Protein AF-A0A8D8G7C1-F1 (afdb_monomer_lite)

Radius of gyration: 33.37 Å; chains: 1; bounding box: 74×44×91 Å

Sequence (336 aa):
MCKTDVEGGFLVEFLVQIPVSNESIPQLANQYPLHIAIGAGAFTNVETLLNLPNTNANVLWKKQTPLMLLFKVTKAENFPLVMKLVYLLASKQADINIGDYTKHPLSVVCGLTTITDAQKHELLTLCFELFKCDVDSFFNGQARRDVTALLPDFVFATKRAEISLEMMKSLLLAGIEDMFIDELDEFIQTRRNSTNELAELLMLASSKGRSQGVEAILSKSANNEELIKQIDKLSKVLKIVCSKGYPQVLELFLLYISQPAVFNERPLALTCVQRLYRARSAELEECLGMLLVDPRVSIELCDHLGRTALNFARQHEMNQEVFSIVDNEAKSLIRE

Foldseek 3Di:
DLLAQDDLVVVVVVCVVPVQLQWQDVVVVRDHSLLNNLVNVNLNNNLSSLPDPPHDQQRDDLQDGSLLSNLVSDAPVCLVSSLVSVLSSLVNVHAQQRDNLPDRSLLSLLPDPRDDLVSSVVVSVSCVVRHPDDQDPPPNSSSVVSCCVSPVPDDDPDPPPQDDLVNLLVCLVVLVLVVNLVCVVVVCVVVVDPLVSLLVSLLSNLLSLVLSSNLSSLVVCLPPVVNLVVLVSLLVSLLSNLLVLNLSNLVSCLVRPPALSSQQVDQSLLSLLVNCLVPNDPSSVNSNLVLLPRPSHDQCDADPVNDGSLNVCVVSVVVVSNCSNVVSVVVVVVVD

InterPro domains:
  IPR036770 Ankyrin repeat-containing domain superfamily [G3DSA:1.25.40.20] (11-334)
  IPR036770 Ankyrin repeat-containing domain superfamily [SSF48403] (32-330)

Structure (mmCIF, N/CA/C/O backbone):
data_AF-A0A8D8G7C1-F1
#
_entry.id   AF-A0A8D8G7C1-F1
#
loop_
_atom_site.group_PDB
_atom_site.id
_atom_site.type_symbol
_atom_site.label_atom_id
_atom_site.label_alt_id
_atom_site.label_comp_id
_atom_site.label_asym_id
_atom_site.label_entity_id
_atom_site.label_seq_id
_atom_site.pdbx_PDB_ins_code
_atom_site.Cartn_x
_atom_site.Cartn_y
_atom_site.Cartn_z
_atom_site.occupancy
_atom_site.B_iso_or_equiv
_atom_site.auth_seq_id
_atom_site.auth_comp_id
_atom_site.auth_asym_id
_atom_site.auth_atom_id
_atom_site.pdbx_PDB_model_num
ATOM 1 N N . MET A 1 1 ? -25.861 12.596 45.404 1.00 60.47 1 MET A N 1
ATOM 2 C CA . MET A 1 1 ? -26.916 12.599 44.373 1.00 60.47 1 MET A CA 1
ATOM 3 C C . MET A 1 1 ? -26.668 11.507 43.352 1.00 60.47 1 MET A C 1
ATOM 5 O O . MET A 1 1 ? -27.368 10.520 43.422 1.00 60.47 1 MET A O 1
ATOM 9 N N . CYS A 1 2 ? -25.608 11.559 42.537 1.00 64.12 2 CYS A N 1
ATOM 10 C CA . CYS A 1 2 ? -25.359 10.500 41.542 1.00 64.12 2 CYS A CA 1
ATOM 11 C C . CYS A 1 2 ? -25.130 9.084 42.121 1.00 64.12 2 CYS A C 1
ATOM 13 O O . CYS A 1 2 ? -25.285 8.117 41.394 1.00 64.12 2 CYS A O 1
ATOM 15 N N . LYS A 1 3 ? -24.754 8.947 43.404 1.00 68.06 3 LYS A N 1
ATOM 16 C CA . LYS A 1 3 ? -24.387 7.663 44.041 1.00 68.06 3 LYS A CA 1
ATOM 17 C C . LYS A 1 3 ? -25.561 6.805 44.536 1.00 68.06 3 LYS A C 1
ATOM 19 O O . LYS A 1 3 ? -25.340 5.678 44.952 1.00 68.06 3 LYS A O 1
ATOM 24 N N . THR A 1 4 ? -26.769 7.346 44.576 1.00 73.38 4 THR A N 1
ATOM 25 C CA . THR A 1 4 ? -27.962 6.666 45.099 1.00 73.38 4 THR A CA 1
ATOM 26 C C . THR A 1 4 ? -29.072 6.898 44.103 1.00 73.38 4 THR A C 1
ATOM 28 O O . THR A 1 4 ? -29.228 8.045 43.687 1.00 73.38 4 THR A O 1
ATOM 31 N N . ASP A 1 5 ? -29.823 5.869 43.718 1.00 70.69 5 ASP A N 1
ATOM 32 C CA . ASP A 1 5 ? -31.016 6.090 42.903 1.00 70.69 5 ASP A CA 1
ATOM 33 C C . ASP A 1 5 ? -31.948 7.039 43.662 1.00 70.69 5 ASP A C 1
ATOM 35 O O . ASP A 1 5 ? -32.342 6.786 44.801 1.00 70.69 5 ASP A O 1
ATOM 39 N N . VAL A 1 6 ? -32.206 8.190 43.052 1.00 66.00 6 VAL A N 1
ATOM 40 C CA . VAL A 1 6 ? -33.178 9.174 43.525 1.00 66.00 6 VAL A CA 1
ATOM 41 C C . VAL A 1 6 ? -34.264 9.237 42.461 1.00 66.00 6 VAL A C 1
ATOM 43 O O . VAL A 1 6 ? -33.995 8.937 41.297 1.00 66.00 6 VAL A O 1
ATOM 46 N N . GLU A 1 7 ? -35.486 9.622 42.829 1.00 60.59 7 GLU A N 1
ATOM 47 C CA . GLU A 1 7 ? -36.538 9.860 41.838 1.00 60.59 7 GLU A CA 1
ATOM 48 C C . GLU A 1 7 ? -36.011 10.822 40.761 1.00 60.59 7 GLU A C 1
ATOM 50 O O . GLU A 1 7 ? -35.571 11.933 41.071 1.00 60.59 7 GLU A O 1
ATOM 55 N N . GLY A 1 8 ? -36.009 10.377 39.498 1.00 58.50 8 GLY A N 1
ATOM 56 C CA . GLY A 1 8 ? -35.320 11.059 38.394 1.00 58.50 8 GLY A CA 1
ATOM 57 C C . GLY A 1 8 ? -35.706 12.534 38.227 1.00 58.50 8 GLY A C 1
ATOM 58 O O . GLY A 1 8 ? -34.877 13.331 37.794 1.00 58.50 8 GLY A O 1
ATOM 59 N N . GLY A 1 9 ? -36.911 12.927 38.659 1.00 59.84 9 GLY A N 1
ATOM 60 C CA . GLY A 1 9 ? -37.364 14.321 38.674 1.00 59.84 9 GLY A CA 1
ATOM 61 C C . GLY A 1 9 ? -36.466 15.254 39.495 1.00 59.84 9 GLY A C 1
ATOM 62 O O . GLY A 1 9 ? -36.100 16.324 39.015 1.00 59.84 9 GLY A O 1
ATOM 63 N N . PHE A 1 10 ? -36.011 14.820 40.675 1.00 63.41 10 PHE A N 1
ATOM 64 C CA . PHE A 1 10 ? -35.161 15.640 41.546 1.00 63.41 10 PHE A CA 1
ATOM 65 C C . PHE A 1 10 ? -33.763 15.867 40.953 1.00 63.41 10 PHE A C 1
ATOM 67 O O . PHE A 1 10 ? -33.180 16.944 41.089 1.00 63.41 10 PHE A O 1
ATOM 74 N N .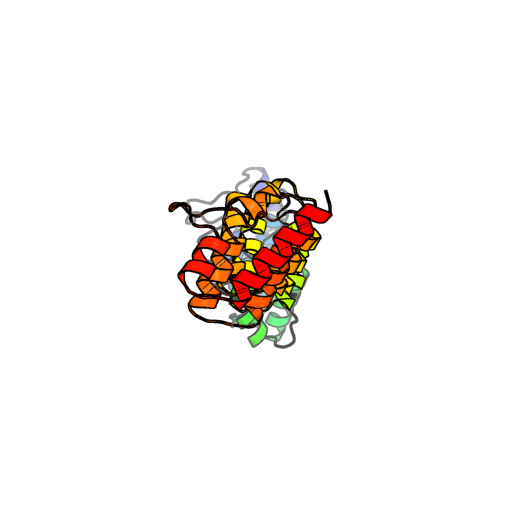 LEU A 1 11 ? -33.212 14.862 40.262 1.00 70.69 11 LEU A N 1
ATOM 75 C CA . LEU A 1 11 ? -31.913 14.992 39.602 1.00 70.69 11 LEU A CA 1
ATOM 76 C C . LEU A 1 11 ? -31.985 15.963 38.415 1.00 70.69 11 LEU A C 1
ATOM 78 O O . LEU A 1 11 ? -31.066 16.759 38.232 1.00 70.69 11 LEU A O 1
ATOM 82 N N . VAL A 1 12 ? -33.072 15.923 37.636 1.00 67.56 12 VAL A N 1
ATOM 83 C CA . VAL A 1 12 ? -33.291 16.848 36.513 1.00 67.56 12 VAL A CA 1
ATOM 84 C C . VAL A 1 12 ? -33.409 18.285 37.012 1.00 67.56 12 VAL A C 1
ATOM 86 O O . VAL A 1 12 ? -32.679 19.145 36.526 1.00 67.56 12 VAL A O 1
ATOM 89 N N . GLU A 1 13 ? -34.261 18.545 38.007 1.00 66.25 13 GLU A N 1
ATOM 90 C CA . GLU A 1 13 ? -34.435 19.890 38.574 1.00 66.25 13 GLU A CA 1
ATOM 91 C C . GLU A 1 13 ? -33.120 20.468 39.109 1.00 66.25 13 GLU A C 1
ATOM 93 O O . GLU A 1 13 ? -32.807 21.638 38.880 1.00 66.25 13 GLU A O 1
ATOM 98 N N . PHE A 1 14 ? -32.302 19.635 39.754 1.00 72.25 14 PHE A N 1
ATOM 99 C CA . PHE A 1 14 ? -30.989 20.040 40.245 1.00 72.25 14 PHE A CA 1
ATOM 100 C C . PHE A 1 14 ? -30.005 20.370 39.109 1.00 72.25 14 PHE A C 1
ATOM 102 O O . PHE A 1 14 ? -29.295 21.375 39.170 1.00 72.25 14 PHE A O 1
ATOM 109 N N . LEU A 1 15 ? -29.969 19.556 38.049 1.00 70.31 15 LEU A N 1
ATOM 110 C CA . LEU A 1 15 ? -29.050 19.747 36.919 1.00 70.31 15 LEU A CA 1
ATOM 111 C C . LEU A 1 15 ? -29.440 20.919 36.008 1.00 70.31 15 LEU A C 1
ATOM 113 O O . LEU A 1 15 ? -28.570 21.477 35.340 1.00 70.31 15 LEU A O 1
ATOM 117 N N . VAL A 1 16 ? -30.712 21.332 36.012 1.00 65.31 16 VAL A N 1
ATOM 118 C CA . VAL A 1 16 ? -31.158 22.586 35.378 1.00 65.31 16 VAL A CA 1
ATOM 119 C C . VAL A 1 16 ? -30.548 23.803 36.080 1.00 65.31 16 VAL A C 1
ATOM 121 O O . VAL A 1 16 ? -30.199 24.779 35.420 1.00 65.31 16 VAL A O 1
ATOM 124 N N . GLN A 1 17 ? -30.387 23.750 37.405 1.00 63.81 17 GLN A N 1
ATOM 125 C CA . GLN A 1 17 ? -29.812 24.853 38.179 1.00 63.81 17 GLN A CA 1
ATOM 126 C C . GLN A 1 17 ? -28.278 24.860 38.162 1.00 63.81 17 GLN A C 1
ATOM 128 O O . GLN A 1 17 ? -27.673 25.925 38.285 1.00 63.81 17 GLN A O 1
ATOM 133 N N . ILE A 1 18 ? -27.642 23.693 37.999 1.00 65.75 18 ILE A N 1
ATOM 134 C CA . ILE A 1 18 ? -26.183 23.560 37.938 1.00 65.75 18 ILE A CA 1
ATOM 135 C C . ILE A 1 18 ? -25.807 22.548 36.836 1.00 65.75 18 ILE A C 1
ATOM 137 O O . ILE A 1 18 ? -25.928 21.339 37.055 1.00 65.75 18 ILE A O 1
ATOM 141 N N . PRO A 1 19 ? -25.316 22.989 35.662 1.00 63.84 19 PRO A N 1
ATOM 142 C CA . PRO A 1 19 ? -25.080 22.121 34.506 1.00 63.84 19 PRO A CA 1
ATOM 143 C C . PRO A 1 19 ? -23.780 21.297 34.619 1.00 63.84 19 PRO A C 1
ATOM 145 O O . PRO A 1 19 ? -22.976 21.245 33.696 1.00 63.84 19 PRO A O 1
ATOM 148 N N . VAL A 1 20 ? -23.583 20.577 35.728 1.00 69.38 20 VAL A N 1
ATOM 149 C CA . VAL A 1 20 ? -22.370 19.773 36.012 1.00 69.38 20 VAL A CA 1
ATOM 150 C C . VAL A 1 20 ? -22.327 18.458 35.215 1.00 69.38 20 VAL A C 1
ATOM 152 O O . VAL A 1 20 ? -21.427 17.647 35.400 1.00 69.38 20 VAL A O 1
ATOM 155 N N . SER A 1 21 ? -23.298 18.203 34.330 1.00 68.94 21 SER A N 1
ATOM 156 C CA . SER A 1 21 ? -23.480 16.913 33.633 1.00 68.94 21 SER A CA 1
ATOM 157 C C . SER A 1 21 ? -22.228 16.395 32.904 1.00 68.94 21 SER A C 1
ATOM 159 O O . SER A 1 21 ? -22.016 15.183 32.859 1.00 68.94 21 SER A O 1
ATOM 161 N N . ASN A 1 22 ? -21.374 17.299 32.414 1.00 78.12 22 ASN A N 1
ATOM 162 C CA . ASN A 1 22 ? -20.132 16.982 31.702 1.00 78.12 22 ASN A CA 1
ATOM 163 C C . ASN A 1 22 ? -18.859 17.435 32.424 1.00 78.12 22 ASN A C 1
ATOM 165 O O . ASN A 1 22 ? -17.770 17.280 31.878 1.00 78.12 22 ASN A O 1
ATOM 169 N N . GLU A 1 23 ? -18.966 18.011 33.619 1.00 82.25 23 GLU A N 1
ATOM 170 C CA . GLU A 1 23 ? -17.806 18.510 34.353 1.00 82.25 23 GLU A CA 1
ATOM 171 C C . GLU A 1 23 ? -17.306 17.466 35.350 1.00 82.25 23 GLU A C 1
ATOM 173 O O . GLU A 1 23 ? -18.077 16.745 35.989 1.00 82.25 23 GLU A O 1
ATOM 178 N N . SER A 1 24 ? -15.986 17.370 35.490 1.00 81.94 24 SER A N 1
ATOM 179 C CA . SER A 1 24 ? -15.383 16.515 36.505 1.00 81.94 24 SER A CA 1
ATOM 180 C C . SER A 1 24 ? -15.596 17.123 37.888 1.00 81.94 24 SER A C 1
ATOM 182 O O . SER A 1 24 ? -15.330 18.306 38.078 1.00 81.94 24 SER A O 1
ATOM 184 N N . ILE A 1 25 ? -15.987 16.314 38.871 1.00 82.12 25 ILE A N 1
ATOM 185 C CA . ILE A 1 25 ? -16.219 16.756 40.250 1.00 82.12 25 ILE A CA 1
ATOM 186 C C . ILE A 1 25 ? -14.911 16.632 41.052 1.00 82.12 25 ILE A C 1
ATOM 188 O O . ILE A 1 25 ? -14.495 15.502 41.352 1.00 82.12 25 ILE A O 1
ATOM 192 N N . PRO A 1 26 ? -14.256 17.744 41.455 1.00 79.94 26 PRO A N 1
ATOM 193 C CA . PRO A 1 26 ? -12.948 17.697 42.116 1.00 79.94 26 PRO A CA 1
ATOM 194 C C . PRO A 1 26 ? -12.953 16.915 43.429 1.00 79.94 26 PRO A C 1
ATOM 196 O O . PRO A 1 26 ? -12.040 16.138 43.710 1.00 79.94 26 PRO A O 1
ATOM 199 N N . GLN A 1 27 ? -14.035 17.035 44.200 1.00 80.62 27 GLN A N 1
ATOM 200 C CA . GLN A 1 27 ? -14.212 16.358 45.488 1.00 80.62 27 GLN A CA 1
ATOM 201 C C . GLN A 1 27 ? -14.355 14.832 45.348 1.00 80.62 27 GLN A C 1
ATOM 203 O O . GLN A 1 27 ? -14.275 14.112 46.340 1.00 80.62 27 GLN A O 1
ATOM 208 N N . LEU A 1 28 ? -14.558 14.320 44.129 1.00 79.75 28 LEU A N 1
ATOM 209 C CA . LEU A 1 28 ? -14.687 12.893 43.830 1.00 79.75 28 LEU A CA 1
ATOM 210 C C . LEU A 1 28 ? -13.563 12.400 42.914 1.00 79.75 28 LEU A C 1
ATOM 212 O O . LEU A 1 28 ? -13.783 11.554 42.048 1.00 79.75 28 LEU A O 1
ATOM 216 N N . ALA A 1 29 ? -12.345 12.906 43.128 1.00 81.94 29 ALA A N 1
ATOM 217 C CA . ALA A 1 29 ? -11.160 12.545 42.350 1.00 81.94 29 ALA A CA 1
ATOM 218 C C . ALA A 1 29 ? -11.360 12.772 40.840 1.00 81.94 29 ALA A C 1
ATOM 220 O O . ALA A 1 29 ? -11.016 11.914 40.018 1.00 81.94 29 ALA A O 1
ATOM 221 N N . ASN A 1 30 ? -11.955 13.920 40.499 1.00 84.31 30 ASN A N 1
ATOM 222 C CA . ASN A 1 30 ? -12.251 14.346 39.131 1.00 84.31 30 ASN A CA 1
ATOM 223 C C . ASN A 1 30 ? -13.109 13.337 38.345 1.00 84.31 30 ASN A C 1
ATOM 225 O O . ASN A 1 30 ? -12.936 13.171 37.140 1.00 84.31 30 ASN A O 1
ATOM 229 N N . GLN A 1 31 ? -14.015 12.628 39.023 1.00 84.69 31 GLN A N 1
ATOM 230 C CA . GLN A 1 31 ? -15.001 11.770 38.363 1.00 84.69 31 GLN A CA 1
ATOM 231 C C . GLN A 1 31 ? -16.116 12.593 37.725 1.00 84.69 31 GLN A C 1
ATOM 233 O O . GLN A 1 31 ? -16.539 13.602 38.286 1.00 84.69 31 GLN A O 1
ATOM 238 N N . TYR A 1 32 ? -16.643 12.115 36.601 1.00 88.81 32 TYR A N 1
ATOM 239 C CA . TYR A 1 32 ? -17.823 12.701 35.969 1.00 88.81 32 TYR A CA 1
ATOM 240 C C . TYR A 1 32 ? -19.107 12.073 36.526 1.00 88.81 32 TYR A C 1
ATOM 242 O O . TYR A 1 32 ? -19.078 10.915 36.961 1.00 88.81 32 TYR A O 1
ATOM 250 N N . PRO A 1 33 ? -20.249 12.785 36.488 1.00 88.44 33 PRO A N 1
ATOM 251 C CA . PRO A 1 33 ? -21.526 12.281 36.992 1.00 88.44 33 PRO A CA 1
ATOM 252 C C . PRO A 1 33 ? -21.908 10.895 36.462 1.00 88.44 33 PRO A C 1
ATOM 254 O O . PRO A 1 33 ? -22.347 10.057 37.249 1.00 88.44 33 PRO A O 1
ATOM 257 N N . LEU A 1 34 ? -21.673 10.632 35.168 1.00 90.19 34 LEU A N 1
ATOM 258 C CA . LEU A 1 34 ? -21.914 9.321 34.557 1.00 90.19 34 LEU A CA 1
ATOM 259 C C . LEU A 1 34 ? -21.060 8.221 35.195 1.00 90.19 34 LEU A C 1
ATOM 261 O O . LEU A 1 34 ? -21.597 7.186 35.582 1.00 90.19 34 LEU A O 1
ATOM 265 N N . HIS A 1 35 ? -19.750 8.436 35.367 1.00 91.00 35 HIS A N 1
ATOM 266 C CA . HIS A 1 35 ? -18.880 7.438 36.001 1.00 91.00 35 HIS A CA 1
ATOM 267 C C . HIS A 1 35 ? -19.263 7.183 37.458 1.00 91.00 35 HIS A C 1
ATOM 269 O O . HIS A 1 35 ? -19.227 6.038 37.903 1.00 91.00 35 HIS A O 1
ATOM 275 N N . ILE A 1 36 ? -19.670 8.226 38.187 1.00 88.56 36 ILE A N 1
ATOM 276 C CA . ILE A 1 36 ? -20.112 8.105 39.583 1.00 88.56 36 ILE A CA 1
ATOM 277 C C . ILE A 1 36 ? -21.387 7.266 39.666 1.00 88.56 36 ILE A C 1
ATOM 279 O O . ILE A 1 36 ? -21.466 6.370 40.503 1.00 88.56 36 ILE A O 1
ATOM 283 N N . ALA A 1 37 ? -22.375 7.558 38.814 1.00 90.38 37 ALA A N 1
ATOM 284 C CA . ALA A 1 37 ? -23.654 6.857 38.813 1.00 90.38 37 ALA A CA 1
ATOM 285 C C . ALA A 1 37 ? -23.497 5.386 38.410 1.00 90.38 37 ALA A C 1
ATOM 287 O O . ALA A 1 37 ? -23.995 4.506 39.109 1.00 90.38 37 ALA A O 1
ATOM 288 N N . ILE A 1 38 ? -22.718 5.109 37.358 1.00 92.50 38 ILE A N 1
ATOM 289 C CA . ILE A 1 38 ? -22.415 3.739 36.921 1.00 92.50 38 ILE A CA 1
ATOM 290 C C . ILE A 1 38 ? -21.643 2.984 38.009 1.00 92.50 38 ILE A C 1
ATOM 292 O O . ILE A 1 38 ? -22.018 1.872 38.370 1.00 92.50 38 ILE A O 1
ATOM 296 N N . GLY A 1 39 ? -20.594 3.591 38.574 1.00 89.56 39 GLY A N 1
ATOM 297 C CA . GLY A 1 39 ? -19.775 2.968 39.615 1.00 89.56 39 GLY A CA 1
ATOM 298 C C . GLY A 1 39 ? -20.544 2.677 40.908 1.00 89.56 39 GLY A C 1
ATOM 299 O O . GLY A 1 39 ? -20.192 1.748 41.631 1.00 89.56 39 GLY A O 1
ATOM 300 N N . ALA A 1 40 ? -21.599 3.444 41.187 1.00 87.06 40 ALA A N 1
ATOM 301 C CA . ALA A 1 40 ? -22.487 3.224 42.322 1.00 87.06 40 ALA A CA 1
ATOM 302 C C . ALA A 1 40 ? -23.660 2.270 42.026 1.00 87.06 40 ALA A C 1
ATOM 304 O O . ALA A 1 40 ? -24.387 1.916 42.949 1.00 87.06 40 ALA A O 1
ATOM 305 N N . GLY A 1 41 ? -23.861 1.863 40.767 1.00 87.44 41 GLY A N 1
ATOM 306 C CA . GLY A 1 41 ? -25.015 1.059 40.352 1.00 87.44 41 GLY A CA 1
ATOM 307 C C . GLY A 1 41 ? -26.347 1.819 40.352 1.00 87.44 41 GLY A C 1
ATOM 308 O O . GLY A 1 41 ? -27.397 1.186 40.336 1.00 87.44 41 GLY A O 1
ATOM 309 N N . ALA A 1 42 ? -26.320 3.155 40.366 1.00 89.25 42 ALA A N 1
ATOM 310 C CA . ALA A 1 42 ? -27.511 4.006 40.347 1.00 89.25 42 ALA A CA 1
ATOM 311 C C . ALA A 1 42 ? -28.029 4.180 38.907 1.00 89.25 42 ALA A C 1
ATOM 313 O O . ALA A 1 42 ? -27.894 5.246 38.296 1.00 89.25 42 ALA A O 1
ATOM 314 N N . PHE A 1 43 ? -28.539 3.098 38.315 1.00 89.81 43 PHE A N 1
ATOM 315 C CA . PHE A 1 43 ? -28.868 3.026 36.887 1.00 89.81 43 PHE A CA 1
ATOM 316 C C . PHE A 1 43 ? -29.996 3.973 36.464 1.00 89.81 43 PHE A C 1
ATOM 318 O O . PHE A 1 43 ? -29.983 4.453 35.330 1.00 89.81 43 PHE A O 1
ATOM 325 N N . THR A 1 44 ? -30.908 4.319 37.374 1.00 88.50 44 THR A N 1
ATOM 326 C CA . THR A 1 44 ? -31.978 5.295 37.105 1.00 88.50 44 THR A CA 1
ATOM 327 C C . THR A 1 44 ? -31.391 6.691 36.893 1.00 88.50 44 THR A C 1
ATOM 329 O O . THR A 1 44 ? -31.785 7.433 35.988 1.00 88.50 44 THR A O 1
ATOM 332 N N . ASN A 1 45 ? -30.368 7.035 37.680 1.00 88.12 45 ASN A N 1
ATOM 333 C CA . ASN A 1 45 ? -29.628 8.279 37.497 1.00 88.12 45 ASN A CA 1
ATOM 334 C C . ASN A 1 45 ? -28.804 8.266 36.204 1.00 88.12 45 ASN A C 1
ATOM 336 O O . ASN A 1 45 ? -28.697 9.303 35.557 1.00 88.12 45 ASN A O 1
ATOM 340 N N . VAL A 1 46 ? -28.228 7.120 35.813 1.00 90.12 46 VAL A N 1
ATOM 341 C CA . VAL A 1 46 ? -27.503 6.999 34.533 1.00 90.12 46 VAL A CA 1
ATOM 342 C C . VAL A 1 46 ? -28.443 7.278 33.364 1.00 90.12 46 VAL A C 1
ATOM 344 O O . VAL A 1 46 ? -28.107 8.083 32.500 1.00 90.12 46 VAL A O 1
ATOM 347 N N . GLU A 1 47 ? -29.632 6.673 33.365 1.00 90.69 47 GLU A N 1
ATOM 348 C CA . GLU A 1 47 ? -30.657 6.922 32.348 1.00 90.69 47 GLU A CA 1
ATOM 349 C C . GLU A 1 47 ? -31.036 8.408 32.289 1.00 90.69 47 GLU A C 1
ATOM 351 O O . GLU A 1 47 ? -31.034 9.018 31.221 1.00 90.69 47 GLU A O 1
ATOM 356 N N . THR A 1 48 ? -31.277 9.018 33.449 1.00 88.00 48 THR A N 1
ATOM 357 C CA . THR A 1 48 ? -31.625 10.441 33.550 1.00 88.00 48 THR A CA 1
ATOM 358 C C . THR A 1 48 ? -30.514 11.343 33.003 1.00 88.00 48 THR A C 1
ATOM 360 O O . THR A 1 48 ? -30.784 12.254 32.222 1.00 88.00 48 THR A O 1
ATOM 363 N N . LEU A 1 49 ? -29.256 11.073 33.365 1.00 87.94 49 LEU A N 1
ATOM 364 C CA . LEU A 1 49 ? -28.094 11.825 32.885 1.00 87.94 49 LEU A CA 1
ATOM 365 C C . LEU A 1 49 ? -27.907 11.680 31.374 1.00 87.94 49 LEU A C 1
ATOM 367 O O . LEU A 1 49 ? -27.600 12.658 30.696 1.00 87.94 49 LEU A O 1
ATOM 371 N N . LEU A 1 50 ? -28.100 10.478 30.832 1.00 89.38 50 LEU A N 1
ATOM 372 C CA . LEU A 1 50 ? -27.998 10.239 29.396 1.00 89.38 50 LEU A CA 1
ATOM 373 C C . LEU A 1 50 ? -29.151 10.871 28.614 1.00 89.38 50 LEU A C 1
ATOM 375 O O . LEU A 1 50 ? -28.945 11.223 27.463 1.00 89.38 50 LEU A O 1
ATOM 379 N N . ASN A 1 51 ? -30.324 11.091 29.205 1.00 88.50 51 ASN A N 1
ATOM 380 C CA . ASN A 1 51 ? -31.429 11.776 28.525 1.00 88.50 51 ASN A CA 1
ATOM 381 C C . ASN A 1 51 ? -31.222 13.293 28.366 1.00 88.50 51 ASN A C 1
ATOM 383 O O . ASN A 1 51 ? -31.936 13.929 27.588 1.00 88.50 51 ASN A O 1
ATOM 387 N N . LEU A 1 52 ? -30.228 13.888 29.031 1.00 84.81 52 LEU A N 1
ATOM 388 C CA . LEU A 1 52 ? -29.917 15.306 28.852 1.00 84.81 52 LEU A CA 1
ATOM 389 C C . LEU A 1 52 ? -29.370 15.587 27.432 1.00 84.81 52 LEU A C 1
ATOM 391 O O . LEU A 1 52 ? -28.704 14.739 26.823 1.00 84.81 52 LEU A O 1
ATOM 395 N N . PRO A 1 53 ? -29.651 16.775 26.861 1.00 78.62 53 PRO A N 1
ATOM 396 C CA . PRO A 1 53 ? -29.348 17.069 25.459 1.00 78.62 53 PRO A CA 1
ATOM 397 C C . PRO A 1 53 ? -27.846 17.083 25.145 1.00 78.62 53 PRO A C 1
ATOM 399 O O . PRO A 1 53 ? -27.454 16.611 24.084 1.00 78.62 53 PRO A O 1
ATOM 402 N N . ASN A 1 54 ? -27.007 17.539 26.080 1.00 80.25 54 ASN A N 1
ATOM 403 C CA . ASN A 1 54 ? -25.581 17.780 25.838 1.00 80.25 54 ASN A CA 1
ATOM 404 C C . ASN A 1 54 ? -24.649 16.738 26.470 1.00 80.25 54 ASN A C 1
ATOM 406 O O . ASN A 1 54 ? -23.460 17.004 26.615 1.00 80.25 54 ASN A O 1
ATOM 410 N N . THR A 1 55 ? -25.151 15.579 26.886 1.00 85.38 55 THR A N 1
ATOM 411 C CA . THR A 1 55 ? -24.337 14.592 27.609 1.00 85.38 55 THR A CA 1
ATOM 412 C C . THR A 1 55 ? -23.256 13.974 26.727 1.00 85.38 55 THR A C 1
ATOM 414 O O . THR A 1 55 ? -23.549 13.371 25.697 1.00 85.38 55 THR A O 1
ATOM 417 N N . ASN A 1 56 ? -21.998 14.069 27.162 1.00 86.69 56 ASN A N 1
ATOM 418 C CA . ASN A 1 56 ? -20.869 13.439 26.488 1.00 86.69 56 ASN A CA 1
ATOM 419 C C . ASN A 1 56 ? -20.729 11.968 26.916 1.00 86.69 56 ASN A C 1
ATOM 421 O O . ASN A 1 56 ? -20.156 11.660 27.963 1.00 86.69 56 ASN A O 1
ATOM 425 N N . ALA A 1 57 ? -21.207 11.051 26.074 1.00 88.81 57 ALA A N 1
ATOM 426 C CA . ALA A 1 57 ? -21.135 9.611 26.322 1.00 88.81 57 ALA A CA 1
ATOM 427 C C . ALA A 1 57 ? -19.711 9.017 26.230 1.00 88.81 57 ALA A C 1
ATOM 429 O O . ALA A 1 57 ? -19.500 7.886 26.665 1.00 88.81 57 ALA A O 1
ATOM 430 N N . ASN A 1 58 ? -18.730 9.778 25.726 1.00 89.88 58 ASN A N 1
ATOM 431 C CA . ASN A 1 58 ? -17.335 9.357 25.528 1.00 89.88 58 ASN A 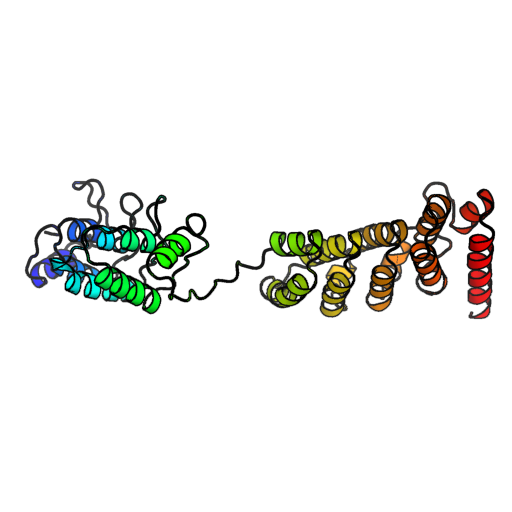CA 1
ATOM 432 C C . ASN A 1 58 ? -16.355 10.009 26.513 1.00 89.88 58 ASN A C 1
ATOM 434 O O . ASN A 1 58 ? -15.139 9.940 26.333 1.00 89.88 58 ASN A O 1
ATOM 438 N N . VAL A 1 59 ? -16.865 10.653 27.564 1.00 90.12 59 VAL A N 1
ATOM 439 C CA . VAL A 1 59 ? -16.029 11.327 28.559 1.00 90.12 59 VAL A CA 1
ATOM 440 C C . VAL A 1 59 ? -15.076 10.348 29.259 1.00 90.12 59 VAL A C 1
ATOM 442 O O . VAL A 1 59 ? -15.460 9.252 29.657 1.00 90.12 59 VAL A O 1
ATOM 445 N N . LEU A 1 60 ? -13.806 10.723 29.415 1.00 89.44 60 LEU A N 1
ATOM 446 C CA . LEU A 1 60 ? -12.775 9.825 29.938 1.00 89.44 60 LEU A CA 1
ATOM 447 C C . LEU A 1 60 ? -12.470 10.111 31.406 1.00 89.44 60 LEU A C 1
ATOM 449 O O . LEU A 1 60 ? -11.970 11.179 31.751 1.00 89.44 60 LEU A O 1
ATOM 453 N N . TRP A 1 61 ? -12.659 9.109 32.265 1.00 89.12 61 TRP A N 1
ATOM 454 C CA . TRP A 1 61 ? -12.148 9.122 33.636 1.00 89.12 61 TRP A CA 1
ATOM 455 C C . TRP A 1 61 ? -11.229 7.933 33.863 1.00 89.12 61 TRP A C 1
ATOM 457 O O . TRP A 1 61 ? -11.608 6.792 33.608 1.00 89.12 61 TRP A O 1
ATOM 467 N N . LYS A 1 62 ? -9.991 8.195 34.308 1.00 86.81 62 LYS A N 1
ATOM 468 C CA . LYS A 1 62 ? -8.934 7.171 34.414 1.00 86.81 62 LYS A CA 1
ATOM 469 C C . LYS A 1 62 ? -8.871 6.287 33.163 1.00 86.81 62 LYS A C 1
ATOM 471 O O . LYS A 1 62 ? -8.779 5.064 33.265 1.00 86.81 62 LYS A O 1
ATOM 476 N N . LYS A 1 63 ? -8.939 6.936 31.994 1.00 86.00 63 LYS A N 1
ATOM 477 C CA . LYS A 1 63 ? -8.858 6.304 30.671 1.00 86.00 63 LYS A CA 1
ATOM 478 C C . LYS A 1 63 ? -10.050 5.396 30.323 1.00 86.00 63 LYS A C 1
ATOM 480 O O . LYS A 1 63 ? -9.956 4.622 29.389 1.00 86.00 63 LYS A O 1
ATOM 485 N N . GLN A 1 64 ? -11.160 5.476 31.052 1.00 89.25 64 GLN A N 1
ATOM 486 C CA . GLN A 1 64 ? -12.355 4.667 30.808 1.00 89.25 64 GLN A CA 1
ATOM 487 C C . GLN A 1 64 ? -13.523 5.548 30.380 1.00 89.25 64 GLN A C 1
ATOM 489 O O . GLN A 1 64 ? -13.799 6.573 31.011 1.00 89.25 64 GLN A O 1
ATOM 494 N N . THR A 1 65 ? -14.232 5.119 29.340 1.00 92.25 65 THR A N 1
ATOM 495 C CA . THR A 1 65 ? -15.536 5.674 28.966 1.00 92.25 65 THR A CA 1
ATOM 496 C C . THR A 1 65 ? -16.632 5.180 29.921 1.00 92.25 65 THR A C 1
ATOM 498 O O . THR A 1 65 ? -16.452 4.154 30.591 1.00 92.25 65 THR A O 1
ATOM 501 N N . PRO A 1 66 ? -17.786 5.870 29.992 1.00 93.88 66 PRO A N 1
ATOM 502 C CA . PRO A 1 66 ? -18.983 5.365 30.653 1.00 93.88 66 PRO A CA 1
ATOM 503 C C . PRO A 1 66 ? -19.353 3.952 30.191 1.00 93.88 66 PRO A C 1
ATOM 505 O O . PRO A 1 66 ? -19.615 3.098 31.031 1.00 93.88 66 PRO A O 1
ATOM 508 N N . LEU A 1 67 ? -19.288 3.677 28.882 1.00 95.19 67 LEU A N 1
ATOM 509 C CA . LEU A 1 67 ? -19.581 2.356 28.316 1.00 95.19 67 LEU A CA 1
ATOM 510 C C . LEU A 1 67 ? -18.630 1.270 28.848 1.00 95.19 67 LEU A C 1
ATOM 512 O O . LEU A 1 67 ? -19.077 0.224 29.312 1.00 95.19 67 LEU A O 1
ATOM 516 N N . MET A 1 68 ? -17.322 1.543 28.865 1.00 93.00 68 MET A N 1
ATOM 517 C CA . MET A 1 68 ? -16.319 0.621 29.412 1.00 93.00 68 MET A CA 1
ATOM 518 C C . MET A 1 68 ? -16.555 0.333 30.902 1.00 93.00 68 MET A C 1
ATOM 520 O O . MET A 1 68 ? -16.450 -0.812 31.346 1.00 93.00 68 MET A O 1
ATOM 524 N N . LEU A 1 69 ? -16.883 1.365 31.687 1.00 93.69 69 LEU A N 1
ATOM 525 C CA . LEU A 1 69 ? -17.184 1.195 33.107 1.00 93.69 69 LEU A CA 1
ATOM 526 C C . LEU A 1 69 ? -18.486 0.407 33.317 1.00 93.69 69 LEU A C 1
ATOM 528 O O . LEU A 1 69 ? -18.539 -0.430 34.216 1.00 93.69 69 LEU A O 1
ATOM 532 N N . LEU A 1 70 ? -19.500 0.633 32.475 1.00 95.44 70 LEU A N 1
ATOM 533 C CA . LEU A 1 70 ? -20.781 -0.073 32.522 1.00 95.44 70 LEU A CA 1
ATOM 534 C C . LEU A 1 70 ? -20.588 -1.585 32.352 1.00 95.44 70 LEU A C 1
ATOM 536 O O . LEU A 1 70 ? -21.093 -2.360 33.166 1.00 95.44 70 LEU A O 1
ATOM 540 N N . PHE A 1 71 ? -19.775 -2.011 31.379 1.00 95.00 71 PHE A N 1
ATOM 541 C CA . PHE A 1 71 ? -19.435 -3.428 31.213 1.00 95.00 71 PHE A CA 1
ATOM 542 C C . PHE A 1 71 ? -18.754 -4.009 32.457 1.00 95.00 71 PHE A C 1
ATOM 544 O O . PHE A 1 71 ? -19.117 -5.094 32.902 1.00 95.00 71 PHE A O 1
ATOM 551 N N . LYS A 1 72 ? -17.832 -3.277 33.097 1.00 92.75 72 LYS A N 1
ATOM 552 C CA . LYS A 1 72 ? -17.138 -3.756 34.309 1.00 92.75 72 LYS A CA 1
ATOM 553 C C . LYS A 1 72 ? -18.057 -3.953 35.519 1.00 92.75 72 LYS A C 1
ATOM 555 O O . LYS A 1 72 ? -17.764 -4.804 36.355 1.00 92.75 72 LYS A O 1
ATOM 560 N N . VAL A 1 73 ? -19.135 -3.176 35.639 1.00 93.50 73 VAL A N 1
ATOM 561 C CA . VAL A 1 73 ? -20.098 -3.286 36.755 1.00 93.50 73 VAL A CA 1
ATOM 562 C C . VAL A 1 73 ? -21.281 -4.212 36.444 1.00 93.50 73 VAL A C 1
ATOM 564 O O . VAL A 1 73 ? -22.181 -4.369 37.275 1.00 93.50 73 VAL A O 1
ATOM 567 N N . THR A 1 74 ? -21.289 -4.829 35.261 1.00 94.56 74 THR A N 1
ATOM 568 C CA . THR A 1 74 ? -22.358 -5.726 34.816 1.00 94.56 74 THR A CA 1
ATOM 569 C C . THR A 1 74 ? -22.361 -7.014 35.641 1.00 94.56 74 THR A C 1
ATOM 571 O O . THR A 1 74 ? -21.323 -7.637 35.868 1.00 94.56 74 THR A O 1
ATOM 574 N N . LYS A 1 75 ? -23.543 -7.414 36.105 1.00 94.00 75 LYS A N 1
ATOM 575 C CA . LYS A 1 75 ? -23.823 -8.614 36.901 1.00 94.00 75 LYS A CA 1
ATOM 576 C C . LYS A 1 75 ? -25.137 -9.228 36.428 1.00 94.00 75 LYS A C 1
ATOM 578 O O . LYS A 1 75 ? -25.979 -8.525 35.880 1.00 94.00 75 LYS A O 1
ATOM 583 N N . ALA A 1 76 ? -25.357 -10.512 36.703 1.00 91.94 76 ALA A N 1
ATOM 584 C CA . ALA A 1 76 ? -26.595 -11.187 36.303 1.00 91.94 76 ALA A CA 1
ATOM 585 C C . ALA A 1 76 ? -27.872 -10.458 36.781 1.00 91.94 76 ALA A C 1
ATOM 587 O O . ALA A 1 76 ? -28.837 -10.358 36.031 1.00 91.94 76 ALA A O 1
ATOM 588 N N . GLU A 1 77 ? -27.848 -9.888 37.990 1.00 92.81 77 GLU A N 1
ATOM 589 C CA . GLU A 1 77 ? -28.977 -9.172 38.609 1.00 92.81 77 GLU A CA 1
ATOM 590 C C . GLU A 1 77 ? -29.339 -7.856 37.906 1.00 92.81 77 GLU A C 1
ATOM 592 O O . GLU A 1 77 ? -30.507 -7.477 37.863 1.00 92.81 77 GLU A O 1
ATOM 597 N N . ASN A 1 78 ? -28.348 -7.146 37.357 1.00 92.88 78 ASN A N 1
ATOM 598 C CA . ASN A 1 78 ? -28.548 -5.841 36.721 1.00 92.88 78 ASN A CA 1
ATOM 599 C C . ASN A 1 78 ? -28.525 -5.904 35.188 1.00 92.88 78 ASN A C 1
ATOM 601 O O . ASN A 1 78 ? -28.647 -4.871 34.530 1.00 92.88 78 ASN A O 1
ATOM 605 N N . PHE A 1 79 ? -28.406 -7.106 34.621 1.00 94.06 79 PHE A N 1
ATOM 606 C CA . PHE A 1 79 ? -28.217 -7.319 33.192 1.00 94.06 79 PHE A CA 1
ATOM 607 C C . PHE A 1 79 ? -29.297 -6.652 32.315 1.00 94.06 79 PHE A C 1
ATOM 609 O O . PHE A 1 79 ? -28.920 -5.930 31.392 1.00 94.06 79 PHE A O 1
ATOM 616 N N . PRO A 1 80 ? -30.613 -6.749 32.615 1.00 94.62 80 PRO A N 1
ATOM 617 C CA . PRO A 1 80 ? -31.634 -6.078 31.802 1.00 94.62 80 PRO A CA 1
ATOM 618 C C . PRO A 1 80 ? -31.492 -4.548 31.785 1.00 94.62 80 PRO A C 1
ATOM 620 O O . PRO A 1 80 ? -31.715 -3.904 30.760 1.00 94.62 80 PRO A O 1
ATOM 623 N N . LEU A 1 81 ? -31.082 -3.957 32.913 1.00 93.62 81 LEU A N 1
ATOM 624 C CA . LEU A 1 81 ? -30.850 -2.514 33.020 1.00 93.62 81 LEU A CA 1
ATOM 625 C C . LEU A 1 81 ? -29.603 -2.101 32.238 1.00 93.62 81 LEU A C 1
ATOM 627 O O . LEU A 1 81 ? -29.631 -1.099 31.528 1.00 93.62 81 LEU A O 1
ATOM 631 N N . VAL A 1 82 ? -28.530 -2.892 32.319 1.00 94.75 82 VAL A N 1
ATOM 632 C CA . VAL A 1 82 ? -27.314 -2.673 31.527 1.00 94.75 82 VAL A CA 1
ATOM 633 C C . VAL A 1 82 ? -27.637 -2.687 30.036 1.00 94.75 82 VAL A C 1
ATOM 635 O O . VAL A 1 82 ? -27.252 -1.749 29.343 1.00 94.75 82 VAL A O 1
ATOM 638 N N . MET A 1 83 ? -28.393 -3.677 29.551 1.00 94.94 83 MET A N 1
ATOM 639 C CA . MET A 1 83 ? -28.792 -3.766 28.140 1.00 94.94 83 MET A CA 1
ATOM 640 C C . MET A 1 83 ? -29.517 -2.493 27.683 1.00 94.94 83 MET A C 1
ATOM 642 O O . MET A 1 83 ? -29.147 -1.895 26.673 1.00 94.94 83 MET A O 1
ATOM 646 N N . LYS A 1 84 ? -30.480 -2.003 28.475 1.00 95.12 84 LYS A N 1
ATOM 647 C CA . LYS A 1 84 ? -31.180 -0.735 28.204 1.00 95.12 84 LYS A CA 1
ATOM 648 C C . LYS A 1 84 ? -30.220 0.463 28.147 1.00 95.12 84 LYS A C 1
ATOM 650 O O . LYS A 1 84 ? -30.340 1.314 27.268 1.00 95.12 84 LYS A O 1
ATOM 655 N N . LEU A 1 85 ? -29.259 0.539 29.065 1.00 95.12 85 LEU A N 1
ATOM 656 C CA . LEU A 1 85 ? -28.284 1.632 29.104 1.00 95.12 85 LEU A CA 1
ATOM 657 C C . LEU A 1 85 ? -27.280 1.581 27.945 1.00 95.12 85 LEU A C 1
ATOM 659 O O . LEU A 1 85 ? -26.837 2.636 27.495 1.00 95.12 85 LEU A O 1
ATOM 663 N N . VAL A 1 86 ? -26.953 0.395 27.423 1.00 95.75 86 VAL A N 1
ATOM 664 C CA . VAL A 1 86 ? -26.120 0.236 26.220 1.00 95.75 86 VAL A CA 1
ATOM 665 C C . VAL A 1 86 ? -26.818 0.831 24.995 1.00 95.75 86 VAL A C 1
ATOM 667 O O . VAL A 1 86 ? -26.198 1.618 24.279 1.00 95.75 86 VAL A O 1
ATOM 670 N N . TYR A 1 87 ? -28.116 0.559 24.804 1.00 94.25 87 TYR A N 1
ATOM 671 C CA . TYR A 1 87 ? -28.926 1.223 23.770 1.00 94.25 87 TYR A CA 1
ATOM 672 C C . TYR A 1 87 ? -28.891 2.747 23.905 1.00 94.25 87 TYR A C 1
ATOM 674 O O . TYR A 1 87 ? -28.697 3.468 22.925 1.00 94.25 87 TYR A O 1
ATOM 682 N N . LEU A 1 88 ? -29.053 3.252 25.128 1.00 92.81 88 LEU A N 1
ATOM 683 C CA . LEU A 1 88 ? -29.082 4.688 25.371 1.00 92.81 88 LEU A CA 1
ATOM 684 C C . LEU A 1 88 ? -27.715 5.339 25.105 1.00 92.81 88 LEU A C 1
ATOM 686 O O . LEU A 1 88 ? -27.648 6.391 24.471 1.00 92.81 88 LEU A O 1
ATOM 690 N N . LEU A 1 89 ? -26.619 4.693 25.505 1.00 93.94 89 LEU A N 1
ATOM 691 C CA . LEU A 1 89 ? -25.260 5.130 25.174 1.00 93.94 89 LEU A CA 1
ATOM 692 C C . LEU A 1 89 ? -25.016 5.137 23.659 1.00 93.94 89 LEU A C 1
ATOM 694 O O . LEU A 1 89 ? -24.467 6.112 23.145 1.00 93.94 89 LEU A O 1
ATOM 698 N N . ALA A 1 90 ? -25.475 4.113 22.934 1.00 91.81 90 ALA A N 1
ATOM 699 C CA . ALA A 1 90 ? -25.404 4.078 21.472 1.00 91.81 90 ALA A CA 1
ATOM 700 C C . ALA A 1 90 ? -26.168 5.249 20.836 1.00 91.81 90 ALA A C 1
ATOM 702 O O . ALA A 1 90 ? -25.632 5.943 19.973 1.00 91.81 90 ALA A O 1
ATOM 703 N N . SER A 1 91 ? -27.375 5.553 21.330 1.00 90.69 91 SER A N 1
ATOM 704 C CA . SER A 1 91 ? -28.166 6.701 20.859 1.00 90.69 91 SER A CA 1
ATOM 705 C C . SER A 1 91 ? -27.473 8.055 21.083 1.00 90.69 91 SER A C 1
ATOM 707 O O . SER A 1 91 ? -27.727 9.017 20.359 1.00 90.69 91 SER A O 1
ATOM 709 N N . LYS A 1 92 ? -26.556 8.122 22.057 1.00 89.50 92 LYS A N 1
ATOM 710 C CA . LYS A 1 92 ? -25.697 9.278 22.352 1.00 89.50 92 LYS A CA 1
ATOM 711 C C . LYS A 1 92 ? -24.317 9.199 21.694 1.00 89.50 92 LYS A C 1
ATOM 713 O O . LYS A 1 92 ? -23.403 9.898 22.124 1.00 89.50 92 LYS A O 1
ATOM 718 N N . GLN A 1 93 ? -24.176 8.387 20.645 1.00 88.25 93 GLN A N 1
ATOM 719 C CA . GLN A 1 93 ? -22.946 8.239 19.861 1.00 88.25 93 GLN A CA 1
ATOM 720 C C . GLN A 1 93 ? -21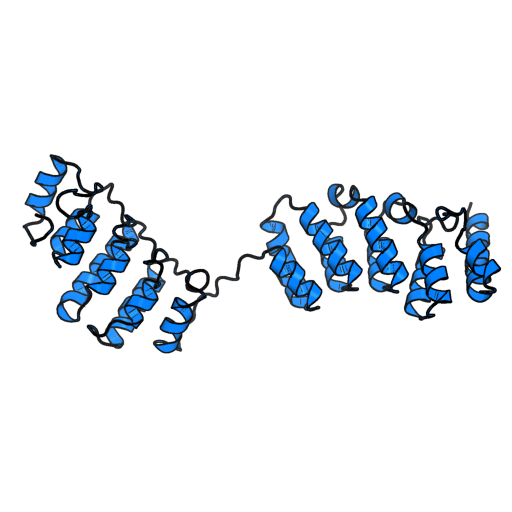.736 7.813 20.712 1.00 88.25 93 GLN A C 1
ATOM 722 O O . GLN A 1 93 ? -20.608 8.258 20.481 1.00 88.25 93 GLN A O 1
ATOM 727 N N . ALA A 1 94 ? -21.955 6.959 21.719 1.00 91.06 94 ALA A N 1
ATOM 728 C CA . ALA A 1 94 ? -20.849 6.331 22.430 1.00 91.06 94 ALA A CA 1
ATOM 729 C C . ALA A 1 94 ? -19.993 5.501 21.456 1.00 91.06 94 ALA A C 1
ATOM 731 O O . ALA A 1 94 ? -20.521 4.764 20.625 1.00 91.06 94 ALA A O 1
ATOM 732 N N . ASP A 1 95 ? -18.674 5.614 21.570 1.00 87.44 95 ASP A N 1
ATOM 733 C CA . ASP A 1 95 ? -17.713 4.889 20.747 1.00 87.44 95 ASP A CA 1
ATOM 734 C C . ASP A 1 95 ? -17.142 3.704 21.535 1.00 87.44 95 ASP A C 1
ATOM 736 O O . ASP A 1 95 ? -16.430 3.862 22.533 1.00 87.44 95 ASP A O 1
ATOM 740 N N . ILE A 1 96 ? -17.464 2.494 21.071 1.00 89.69 96 ILE A N 1
ATOM 741 C CA . ILE A 1 96 ? -17.014 1.240 21.681 1.00 89.69 96 ILE A CA 1
ATOM 742 C C . ILE A 1 96 ? -15.521 0.968 21.463 1.00 89.69 96 ILE A C 1
ATOM 744 O O . ILE A 1 96 ? -14.956 0.108 22.133 1.00 89.69 96 ILE A O 1
ATOM 748 N N . ASN A 1 97 ? -14.862 1.704 20.568 1.00 86.25 97 ASN A N 1
ATOM 749 C CA . ASN A 1 97 ? -13.448 1.501 20.251 1.00 86.25 97 ASN A CA 1
ATOM 750 C C . ASN A 1 97 ? -12.511 2.185 21.262 1.00 86.25 97 ASN A C 1
ATOM 752 O O . ASN A 1 97 ? -11.294 1.998 21.232 1.00 86.25 97 ASN A O 1
ATOM 756 N N . ILE A 1 98 ? -13.067 2.960 22.200 1.00 83.06 98 ILE A N 1
ATOM 757 C CA . ILE A 1 98 ? -12.311 3.678 23.226 1.00 83.06 98 ILE A CA 1
ATOM 758 C C . ILE A 1 98 ? -12.181 2.806 24.490 1.00 83.06 98 ILE A C 1
ATOM 760 O O . ILE A 1 98 ? -13.083 2.741 25.329 1.00 83.06 98 ILE A O 1
ATOM 764 N N . GLY A 1 99 ? -11.035 2.128 24.627 1.00 74.31 99 GLY A N 1
ATOM 765 C CA . GLY A 1 99 ? -10.675 1.280 25.777 1.00 74.31 99 GLY A CA 1
ATOM 766 C C . GLY A 1 99 ? -9.729 1.933 26.799 1.00 74.31 99 GLY A C 1
ATOM 767 O O . GLY A 1 99 ? -9.308 3.077 26.646 1.00 74.31 99 GLY A O 1
ATOM 768 N N . ASP A 1 100 ? -9.330 1.180 27.835 1.00 72.50 100 ASP A N 1
ATOM 769 C CA . ASP A 1 100 ? -8.517 1.676 28.967 1.00 72.50 100 ASP A CA 1
ATOM 770 C C . ASP A 1 100 ? -6.993 1.532 28.800 1.00 72.50 100 ASP A C 1
ATOM 772 O O . ASP A 1 100 ? -6.250 1.429 29.777 1.00 72.50 100 ASP A O 1
ATOM 776 N N . TYR A 1 101 ? -6.510 1.578 27.553 1.00 67.44 101 TYR A N 1
ATOM 777 C CA . TYR A 1 101 ? -5.137 1.263 27.108 1.00 67.44 101 TYR A CA 1
ATOM 778 C C . TYR A 1 101 ? -4.689 -0.190 27.329 1.00 67.44 101 TYR A C 1
ATOM 780 O O . TYR A 1 101 ? -3.666 -0.584 26.772 1.00 67.44 101 TYR A O 1
ATOM 788 N N . THR A 1 102 ? -5.411 -0.981 28.124 1.00 76.00 102 THR A N 1
ATOM 789 C CA . THR A 1 102 ? -5.048 -2.378 28.401 1.00 76.00 102 THR A CA 1
ATOM 790 C C . THR A 1 102 ? -5.997 -3.372 27.761 1.00 76.00 102 THR A C 1
ATOM 792 O O . THR A 1 102 ? -5.569 -4.473 27.426 1.00 76.00 102 THR A O 1
ATOM 795 N N . LYS A 1 103 ? -7.274 -3.001 27.604 1.00 82.94 103 LYS A N 1
ATOM 796 C CA . LYS A 1 103 ? -8.298 -3.863 27.017 1.00 82.94 103 LYS A CA 1
ATOM 797 C C . LYS A 1 103 ? -9.290 -3.071 26.178 1.00 82.94 103 LYS A C 1
ATOM 799 O O . LYS A 1 103 ? -9.695 -1.963 26.539 1.00 82.94 103 LYS A O 1
ATOM 804 N N . HIS A 1 104 ? -9.738 -3.705 25.099 1.00 88.56 104 HIS A N 1
ATOM 805 C CA . HIS A 1 104 ? -10.910 -3.278 24.347 1.00 88.56 104 HIS A CA 1
ATOM 806 C C . HIS A 1 104 ? -12.195 -3.524 25.168 1.00 88.56 104 HIS A C 1
ATOM 808 O O . HIS A 1 104 ? -12.262 -4.537 25.873 1.00 88.56 104 HIS A O 1
ATOM 814 N N . PRO A 1 105 ? -13.241 -2.680 25.074 1.00 89.75 105 PRO A N 1
ATOM 815 C CA . PRO A 1 105 ? -14.508 -2.911 25.777 1.00 89.75 105 PRO A CA 1
ATOM 816 C C . PRO A 1 105 ? -15.149 -4.281 25.501 1.00 89.75 105 PRO A C 1
ATOM 818 O O . PRO A 1 105 ? -15.595 -4.943 26.433 1.00 89.75 105 PRO A O 1
ATOM 821 N N . LEU A 1 106 ? -15.096 -4.775 24.260 1.00 91.56 106 LEU A N 1
ATOM 822 C CA . LEU A 1 106 ? -15.562 -6.136 23.925 1.00 91.56 106 LEU A CA 1
ATOM 823 C C . LEU A 1 106 ? -14.757 -7.240 24.636 1.00 91.56 106 LEU A C 1
ATOM 825 O O . LEU A 1 106 ? -15.333 -8.207 25.132 1.00 91.56 106 LEU A O 1
ATOM 829 N N . SER A 1 107 ? -13.435 -7.078 24.759 1.00 90.19 107 SER A N 1
ATOM 830 C CA . SER A 1 107 ? -12.585 -8.000 25.529 1.00 90.19 107 SER A CA 1
ATOM 831 C C . SER A 1 107 ? -12.926 -7.987 27.019 1.00 90.19 107 SER A C 1
ATOM 833 O O . SER A 1 107 ? -12.804 -9.008 27.695 1.00 90.19 107 SER A O 1
ATOM 835 N N . VAL A 1 108 ? -13.372 -6.843 27.554 1.00 91.38 108 VAL A N 1
ATOM 836 C CA . VAL A 1 108 ? -13.865 -6.774 28.937 1.00 91.38 108 VAL A CA 1
ATOM 837 C C . VAL A 1 108 ? -15.106 -7.632 29.105 1.00 91.38 108 VAL A C 1
ATOM 839 O O . VAL A 1 108 ? -15.132 -8.413 30.049 1.00 91.38 108 VAL A O 1
ATOM 842 N N . VAL A 1 109 ? -16.070 -7.550 28.182 1.00 92.75 109 VAL A N 1
ATOM 843 C CA . VAL A 1 109 ? -17.281 -8.390 28.209 1.00 92.75 109 VAL A CA 1
ATOM 844 C C . VAL A 1 109 ? -16.922 -9.878 28.187 1.00 92.75 109 VAL A C 1
ATOM 846 O O . VAL A 1 109 ? -17.423 -10.638 29.016 1.00 92.75 109 VAL A O 1
ATOM 849 N N . CYS A 1 110 ? -15.998 -10.287 27.312 1.00 90.81 110 CYS A N 1
ATOM 850 C CA . CYS A 1 110 ? -15.546 -11.681 27.222 1.00 90.81 110 CYS A CA 1
ATOM 851 C C . CYS A 1 110 ? -14.952 -12.189 28.549 1.00 90.81 110 CYS A C 1
ATOM 853 O O . CYS A 1 110 ? -15.186 -13.329 28.951 1.00 90.81 110 CYS A O 1
ATOM 855 N N . GLY A 1 111 ? -14.217 -11.322 29.254 1.00 89.44 111 GLY A N 1
ATOM 856 C CA . GLY A 1 111 ? -13.570 -11.630 30.528 1.00 89.44 111 GLY A CA 1
ATOM 857 C C . GLY A 1 111 ? -14.457 -11.523 31.774 1.00 89.44 111 GLY A C 1
ATOM 858 O O . GLY A 1 111 ? -13.942 -11.728 32.875 1.00 89.44 111 GLY A O 1
ATOM 859 N N . LEU A 1 112 ? -15.747 -11.182 31.654 1.00 91.62 112 LEU A N 1
ATOM 860 C CA . LEU A 1 112 ? -16.640 -11.088 32.813 1.00 91.62 112 LEU A CA 1
ATOM 861 C C . LEU A 1 112 ? -16.917 -12.473 33.412 1.00 91.62 112 LEU A C 1
ATOM 863 O O . LEU A 1 112 ? -17.294 -13.410 32.717 1.00 91.62 112 LEU A O 1
ATOM 867 N N . THR A 1 113 ? -16.783 -12.596 34.730 1.00 91.44 113 THR A N 1
ATOM 868 C CA . THR A 1 113 ? -17.159 -13.807 35.486 1.00 91.44 113 THR A CA 1
ATOM 869 C C . THR A 1 113 ? -18.488 -13.647 36.230 1.00 91.44 113 THR A C 1
ATOM 871 O O . THR A 1 113 ? -18.976 -14.586 36.847 1.00 91.44 113 THR A O 1
ATOM 874 N N . THR A 1 114 ? -19.077 -12.451 36.180 1.00 91.12 114 THR A N 1
ATOM 875 C CA . THR A 1 114 ? -20.300 -12.047 36.892 1.00 91.12 114 THR A CA 1
ATOM 876 C C . THR A 1 114 ? -21.592 -12.308 36.111 1.00 91.12 114 THR A C 1
ATOM 878 O O . THR A 1 114 ? -22.681 -12.101 36.651 1.00 91.12 114 THR A O 1
ATOM 881 N N . ILE A 1 115 ? -21.476 -12.728 34.850 1.00 93.75 115 ILE A N 1
ATOM 882 C CA . ILE A 1 115 ? -22.580 -13.069 33.948 1.00 93.75 115 ILE A CA 1
ATOM 883 C C . ILE A 1 115 ? -22.300 -14.402 33.253 1.00 93.75 115 ILE A C 1
ATOM 885 O O . ILE A 1 115 ? -21.147 -14.814 33.116 1.00 93.75 115 ILE A O 1
ATOM 889 N N . THR A 1 116 ? -23.364 -15.071 32.818 1.00 92.06 116 THR A N 1
ATOM 890 C CA . THR A 1 116 ? -23.283 -16.346 32.087 1.00 92.06 116 THR A CA 1
ATOM 891 C C . THR A 1 116 ? -22.779 -16.148 30.656 1.00 92.06 116 THR A C 1
ATOM 893 O O . THR A 1 116 ? -22.881 -15.055 30.101 1.00 92.06 116 THR A O 1
ATOM 896 N N . ASP A 1 117 ? -22.284 -17.209 30.016 1.00 89.38 117 ASP A N 1
ATOM 897 C CA . ASP A 1 117 ? -21.834 -17.124 28.619 1.00 89.38 117 ASP A CA 1
ATOM 898 C C . ASP A 1 117 ? -22.985 -16.802 27.650 1.00 89.38 117 ASP A C 1
ATOM 900 O O . ASP A 1 117 ? -22.780 -16.072 26.683 1.00 89.38 117 ASP A O 1
ATOM 904 N N . ALA A 1 118 ? -24.217 -17.225 27.962 1.00 89.25 118 ALA A N 1
ATOM 905 C CA . ALA A 1 118 ? -25.413 -16.819 27.221 1.00 89.25 118 ALA A CA 1
ATOM 906 C C . ALA A 1 118 ? -25.646 -15.297 27.291 1.00 89.25 118 ALA A C 1
ATOM 908 O O . ALA A 1 118 ? -25.903 -14.658 26.274 1.00 89.25 118 ALA A O 1
ATOM 909 N N . GLN A 1 119 ? -25.476 -14.698 28.473 1.00 93.25 119 GLN A N 1
ATOM 910 C CA . GLN A 1 119 ? -25.573 -13.245 28.655 1.00 93.25 119 GLN A CA 1
ATOM 911 C C . GLN A 1 119 ? -24.424 -12.497 27.967 1.00 93.25 119 GLN A C 1
ATOM 913 O O . GLN A 1 119 ? -24.637 -11.424 27.407 1.00 93.25 119 GLN A O 1
ATOM 918 N N . LYS A 1 120 ? -23.204 -13.052 27.962 1.00 93.38 120 LYS A N 1
ATOM 919 C CA . LYS A 1 120 ? -22.094 -12.474 27.186 1.00 93.38 120 LYS A CA 1
ATOM 920 C C . LYS A 1 120 ? -22.409 -12.478 25.697 1.00 93.38 120 LYS A C 1
ATOM 922 O O . LYS A 1 120 ? -22.179 -11.469 25.042 1.00 93.38 120 LYS A O 1
ATOM 927 N N . HIS A 1 121 ? -22.937 -13.588 25.180 1.00 90.44 121 HIS A N 1
ATOM 928 C CA . HIS A 1 121 ? -23.331 -13.702 23.780 1.00 90.44 121 HIS A CA 1
ATOM 929 C C . HIS A 1 121 ? -24.374 -12.649 23.406 1.00 90.44 121 HIS A C 1
ATOM 931 O O . HIS A 1 121 ? -24.203 -11.936 22.419 1.00 90.44 121 HIS A O 1
ATOM 937 N N . GLU A 1 122 ? -25.415 -12.500 24.225 1.00 93.00 122 GLU A N 1
ATOM 938 C CA . GLU A 1 122 ? -26.468 -11.508 24.012 1.00 93.00 122 GLU A CA 1
ATOM 939 C C . GLU A 1 122 ? -25.912 -10.074 24.022 1.00 93.00 122 GLU A C 1
ATOM 941 O O . GLU A 1 122 ? -26.180 -9.293 23.109 1.00 93.00 122 GLU A O 1
ATOM 946 N N . LEU A 1 123 ? -25.060 -9.742 24.998 1.00 93.44 123 LEU A N 1
ATOM 947 C CA . LEU A 1 123 ? -24.456 -8.414 25.107 1.00 93.44 123 LEU A CA 1
ATOM 948 C C . LEU A 1 123 ? -23.481 -8.108 23.960 1.00 93.44 123 LEU A C 1
ATOM 950 O O . LEU A 1 123 ? -23.464 -6.989 23.451 1.00 93.44 123 LEU A O 1
ATOM 954 N N . LEU A 1 124 ? -22.667 -9.081 23.542 1.00 91.88 124 LEU A N 1
ATOM 955 C CA . LEU A 1 124 ? -21.752 -8.924 22.409 1.00 91.88 124 LEU A CA 1
ATOM 956 C C . LEU A 1 124 ? -22.529 -8.736 21.108 1.00 91.88 124 LEU A C 1
ATOM 958 O O . LEU A 1 124 ? -22.219 -7.809 20.364 1.00 91.88 124 LEU A O 1
ATOM 962 N N . THR A 1 125 ? -23.560 -9.552 20.875 1.00 89.69 125 THR A N 1
ATOM 963 C CA . THR A 1 125 ? -24.443 -9.437 19.703 1.00 89.69 125 THR A CA 1
ATOM 964 C C . THR A 1 125 ? -25.041 -8.038 19.631 1.00 89.69 125 THR A C 1
ATOM 966 O O . THR A 1 125 ? -24.878 -7.352 18.624 1.00 89.69 125 THR A O 1
ATOM 969 N N . LEU A 1 126 ? -25.599 -7.559 20.747 1.00 91.25 126 LEU A N 1
ATOM 970 C CA . LEU A 1 126 ? -26.125 -6.203 20.845 1.00 91.25 126 LEU A CA 1
ATOM 971 C C . LEU A 1 126 ? -25.066 -5.142 20.507 1.00 91.25 126 LEU A C 1
ATOM 973 O O . LEU A 1 126 ? -25.348 -4.163 19.819 1.00 91.25 126 LEU A O 1
ATOM 977 N N . CYS A 1 127 ? -23.833 -5.317 20.983 1.00 91.56 127 CYS A N 1
ATOM 978 C CA . CYS A 1 127 ? -22.766 -4.363 20.704 1.00 91.56 127 CYS A CA 1
ATOM 979 C C . CYS A 1 127 ? -22.416 -4.303 19.210 1.00 91.56 127 CYS A C 1
ATOM 981 O O . CYS A 1 127 ? -22.182 -3.216 18.687 1.00 91.56 127 CYS A O 1
ATOM 983 N N . PHE A 1 128 ? -22.391 -5.441 18.518 1.00 87.25 128 PHE A N 1
ATOM 984 C CA . PHE A 1 128 ? -22.140 -5.476 17.077 1.00 87.25 128 PHE A CA 1
ATOM 985 C C . PHE A 1 128 ? -23.296 -4.912 16.245 1.00 87.25 128 PHE A C 1
ATOM 987 O O . PHE A 1 128 ? -23.050 -4.372 15.170 1.00 87.25 128 PHE A O 1
ATOM 994 N N . GLU A 1 129 ? -24.532 -4.999 16.736 1.00 88.62 129 GLU A N 1
ATOM 995 C CA . GLU A 1 129 ? -25.695 -4.378 16.093 1.00 88.62 129 GLU A CA 1
ATOM 996 C C . GLU A 1 129 ? -25.711 -2.853 16.263 1.00 88.62 129 GLU A C 1
ATOM 998 O O . GLU A 1 129 ? -26.071 -2.124 15.338 1.00 88.62 129 GLU A O 1
ATOM 1003 N N . LEU A 1 130 ? -25.321 -2.357 17.442 1.00 87.94 130 LEU A N 1
ATOM 1004 C CA . LEU A 1 130 ? -25.450 -0.941 17.793 1.00 87.94 130 LEU A CA 1
ATOM 1005 C C . LEU A 1 130 ? -24.224 -0.083 17.477 1.00 87.94 130 LEU A C 1
ATOM 1007 O O . LEU A 1 130 ? -24.366 1.126 17.284 1.00 87.94 130 LEU A O 1
ATOM 1011 N N . PHE A 1 131 ? -23.025 -0.665 17.463 1.00 87.94 131 PHE A N 1
ATOM 1012 C CA . PHE A 1 131 ? -21.778 0.085 17.343 1.00 87.94 131 PHE A CA 1
ATOM 1013 C C . PHE A 1 131 ? -20.947 -0.355 16.142 1.00 87.94 131 PHE A C 1
ATOM 1015 O O . PHE A 1 131 ? -20.917 -1.516 15.740 1.00 87.94 131 PHE A O 1
ATOM 1022 N N . LYS A 1 132 ? -20.156 0.584 15.613 1.00 83.88 132 LYS A N 1
ATOM 1023 C CA . LYS A 1 132 ? -19.105 0.281 14.638 1.00 83.88 132 LYS A CA 1
ATOM 1024 C C . LYS A 1 132 ? -17.871 -0.277 15.358 1.00 83.88 132 LYS A C 1
ATOM 1026 O O . LYS A 1 132 ? -16.941 0.469 15.660 1.00 83.88 132 LYS A O 1
ATOM 1031 N N . CYS A 1 133 ? -17.876 -1.578 15.632 1.00 83.19 133 CYS A N 1
ATOM 1032 C CA . CYS A 1 133 ? -16.798 -2.284 16.330 1.00 83.19 133 CYS A CA 1
ATOM 1033 C C . CYS A 1 133 ? -15.546 -2.456 15.449 1.00 83.19 133 CYS A C 1
ATOM 1035 O O . CYS A 1 133 ? -15.570 -3.166 14.446 1.00 83.19 133 CYS A O 1
ATOM 1037 N N . ASP A 1 134 ? -14.431 -1.845 15.839 1.00 77.31 134 ASP A N 1
ATOM 1038 C CA . ASP A 1 134 ? -13.102 -2.072 15.276 1.00 77.31 134 ASP A CA 1
ATOM 1039 C C . ASP A 1 134 ? -12.334 -3.079 16.134 1.00 77.31 134 ASP A C 1
ATOM 1041 O O . ASP A 1 134 ? -11.703 -2.744 17.137 1.00 77.31 134 ASP A O 1
ATOM 1045 N N . VAL A 1 135 ? -12.410 -4.346 15.736 1.00 79.56 135 VAL A N 1
ATOM 1046 C CA . VAL A 1 135 ? -11.825 -5.453 16.499 1.00 79.56 135 VAL A CA 1
ATOM 1047 C C . VAL A 1 135 ? -10.345 -5.701 16.197 1.00 79.56 135 VAL A C 1
ATOM 1049 O O . VAL A 1 135 ? -9.734 -6.532 16.873 1.00 79.56 135 VAL A O 1
ATOM 1052 N N . ASP A 1 136 ? -9.787 -5.001 15.203 1.00 74.62 136 ASP A N 1
ATOM 1053 C CA . ASP A 1 136 ? -8.480 -5.285 14.603 1.00 74.62 136 ASP A CA 1
ATOM 1054 C C . ASP A 1 136 ? -7.445 -4.199 14.902 1.00 74.62 136 ASP A C 1
ATOM 1056 O O . ASP A 1 136 ? -6.333 -4.505 15.341 1.00 74.62 136 ASP A O 1
ATOM 1060 N N . SER A 1 137 ? -7.815 -2.930 14.713 1.00 66.75 137 SER A N 1
ATOM 1061 C CA . SER A 1 137 ? -6.876 -1.800 14.776 1.00 66.75 137 SER A CA 1
ATOM 1062 C C . SER A 1 137 ? -6.396 -1.503 16.198 1.00 66.75 137 SER A C 1
ATOM 1064 O O . SER A 1 137 ? -5.331 -0.919 16.397 1.00 66.75 137 SER A O 1
ATOM 1066 N N . PHE A 1 138 ? -7.167 -1.911 17.208 1.00 64.19 138 PHE A N 1
ATOM 1067 C CA . PHE A 1 138 ? -6.881 -1.629 18.610 1.00 64.19 138 PHE A CA 1
ATOM 1068 C C . PHE A 1 138 ? -6.297 -2.855 19.323 1.00 64.19 138 PHE A C 1
ATOM 1070 O O . PHE A 1 138 ? -6.781 -3.979 19.188 1.00 64.19 138 PHE A O 1
ATOM 1077 N N . PHE A 1 139 ? -5.256 -2.629 20.132 1.00 68.31 139 PHE A N 1
ATOM 1078 C CA . PHE A 1 139 ? -4.650 -3.645 21.008 1.00 68.31 139 PHE A CA 1
ATOM 1079 C C . PHE A 1 139 ? -4.178 -4.921 20.279 1.00 68.31 139 PHE A C 1
ATOM 1081 O O . PHE A 1 139 ? -4.288 -6.024 20.817 1.00 68.31 139 PHE A O 1
ATOM 1088 N N . ASN A 1 140 ? -3.639 -4.787 19.058 1.00 69.62 140 ASN A N 1
ATOM 1089 C CA . ASN A 1 140 ? -3.166 -5.902 18.222 1.00 69.62 140 ASN A CA 1
ATOM 1090 C C . ASN A 1 140 ? -4.236 -6.996 18.036 1.00 69.62 140 ASN A C 1
ATOM 1092 O O . ASN A 1 140 ? -4.000 -8.170 18.351 1.00 69.62 140 ASN A O 1
ATOM 1096 N N . GLY A 1 141 ? -5.443 -6.603 17.619 1.00 74.56 141 GLY A N 1
ATOM 1097 C CA . GLY A 1 141 ? -6.544 -7.534 17.366 1.00 74.56 141 GLY A CA 1
ATOM 1098 C C . GLY A 1 141 ? -6.988 -8.344 18.590 1.00 74.56 141 GLY A C 1
ATOM 1099 O O . GLY A 1 141 ? -7.444 -9.481 18.451 1.00 74.56 141 GLY A O 1
ATOM 1100 N N . GLN A 1 142 ? -6.788 -7.831 19.813 1.00 83.56 142 GLN A N 1
ATOM 1101 C CA . GLN A 1 142 ? -7.169 -8.546 21.039 1.00 83.56 142 GLN A CA 1
ATOM 1102 C C . GLN A 1 142 ? -8.676 -8.818 21.095 1.00 83.56 142 GLN A C 1
ATOM 1104 O O . GLN A 1 142 ? -9.078 -9.930 21.421 1.00 83.56 142 GLN A O 1
ATOM 1109 N N . ALA A 1 143 ? -9.495 -7.837 20.708 1.00 84.94 143 ALA A N 1
ATOM 1110 C CA . ALA A 1 143 ? -10.945 -7.988 20.673 1.00 84.94 143 ALA A CA 1
ATOM 1111 C C . ALA A 1 143 ? -11.375 -9.135 19.752 1.00 84.94 143 ALA A C 1
ATOM 1113 O O . ALA A 1 143 ? -12.196 -9.952 20.158 1.00 84.94 143 ALA A O 1
ATOM 1114 N N . ARG A 1 144 ? -10.778 -9.245 18.555 1.00 86.56 144 ARG A N 1
ATOM 1115 C CA . ARG A 1 144 ? -11.035 -10.374 17.652 1.00 86.56 144 ARG A CA 1
ATOM 1116 C C . ARG A 1 144 ? -10.703 -11.701 18.324 1.00 86.56 144 ARG A C 1
ATOM 1118 O O . ARG A 1 144 ? -11.553 -12.577 18.366 1.00 86.56 144 ARG A O 1
ATOM 1125 N N . ARG A 1 145 ? -9.498 -11.838 18.887 1.00 85.81 145 ARG A N 1
ATOM 1126 C CA . ARG A 1 145 ? -9.059 -13.087 19.535 1.00 85.81 145 ARG A CA 1
ATOM 1127 C C . ARG A 1 145 ? -9.996 -13.519 20.662 1.00 85.81 145 ARG A C 1
ATOM 1129 O O . ARG A 1 145 ? -10.397 -14.678 20.693 1.00 85.81 145 ARG A O 1
ATOM 1136 N N . ASP A 1 146 ? -10.354 -12.595 21.548 1.00 86.69 146 ASP A N 1
ATOM 1137 C CA . ASP A 1 146 ? -11.194 -12.897 22.709 1.00 86.69 146 ASP A CA 1
ATOM 1138 C C . ASP A 1 146 ? -12.636 -13.231 22.297 1.00 86.69 146 ASP A C 1
ATOM 1140 O O . ASP A 1 146 ? -13.216 -14.191 22.804 1.00 86.69 146 ASP A O 1
ATOM 1144 N N . VAL A 1 147 ? -13.203 -12.483 21.341 1.00 87.31 147 VAL A N 1
ATOM 1145 C CA . VAL A 1 147 ? -14.565 -12.730 20.850 1.00 87.31 147 VAL A CA 1
ATOM 1146 C C . VAL A 1 147 ? -14.628 -14.032 20.053 1.00 87.31 147 VAL A C 1
ATOM 1148 O O . VAL A 1 147 ? -15.544 -14.805 20.286 1.00 87.31 147 VAL A O 1
ATOM 1151 N N . THR A 1 148 ? -13.654 -14.337 19.187 1.00 86.12 148 THR A N 1
ATOM 1152 C CA . THR A 1 148 ? -13.599 -15.621 18.458 1.00 86.12 148 THR A CA 1
ATOM 1153 C C . THR A 1 148 ? -13.455 -16.812 19.403 1.00 86.12 148 THR A C 1
ATOM 1155 O O . THR A 1 148 ? -14.038 -17.863 19.154 1.00 86.12 148 THR A O 1
ATOM 1158 N N . ALA A 1 149 ? -12.689 -16.667 20.489 1.00 86.62 149 ALA A N 1
ATOM 1159 C CA . ALA A 1 149 ? -12.528 -17.734 21.473 1.00 86.62 149 ALA A CA 1
ATOM 1160 C C . ALA A 1 149 ? -13.839 -18.049 22.211 1.00 86.62 149 ALA A C 1
ATOM 1162 O O . ALA A 1 149 ? -14.089 -19.208 22.535 1.00 86.62 149 ALA A O 1
ATOM 1163 N N . LEU A 1 150 ? -14.666 -17.032 22.471 1.00 85.00 150 LEU A N 1
ATOM 1164 C CA . LEU A 1 150 ? -15.970 -17.212 23.105 1.00 85.00 150 LEU A CA 1
ATOM 1165 C C . LEU A 1 150 ? -17.044 -17.644 22.097 1.00 85.00 150 LEU A C 1
ATOM 1167 O O . LEU A 1 150 ? -17.851 -18.514 22.405 1.00 85.00 150 LEU A O 1
ATOM 1171 N N . LEU A 1 151 ? -17.045 -17.031 20.911 1.00 80.50 151 LEU A N 1
ATOM 1172 C CA . LEU A 1 151 ? -18.058 -17.139 19.862 1.00 80.50 151 LEU A CA 1
ATOM 1173 C C . LEU A 1 151 ? -17.393 -17.440 18.509 1.00 80.50 151 LEU A C 1
ATOM 1175 O O . LEU A 1 151 ? -17.163 -16.526 17.711 1.00 80.50 151 LEU A O 1
ATOM 1179 N N . PRO A 1 152 ? -17.086 -18.718 18.226 1.00 74.56 152 PRO A N 1
ATOM 1180 C CA . PRO A 1 152 ? -16.409 -19.112 16.991 1.00 74.56 152 PRO A CA 1
ATOM 1181 C C . PRO A 1 152 ? -17.219 -18.787 15.731 1.00 74.56 152 PRO A C 1
ATOM 1183 O O . PRO A 1 152 ? -16.643 -18.478 14.691 1.00 74.56 152 PRO A O 1
ATOM 1186 N N . ASP A 1 153 ? -18.549 -18.814 15.845 1.00 72.75 153 ASP A N 1
ATOM 1187 C CA . ASP A 1 153 ? -19.481 -18.601 14.734 1.00 72.75 153 ASP A CA 1
ATOM 1188 C C . ASP A 1 153 ? -19.706 -17.114 14.410 1.00 72.75 153 ASP A C 1
ATOM 1190 O O . ASP A 1 153 ? -20.399 -16.779 13.447 1.00 72.75 153 ASP A O 1
ATOM 1194 N N . PHE A 1 154 ? -19.134 -16.197 15.201 1.00 68.88 154 PHE A N 1
ATOM 1195 C CA . PHE A 1 154 ? -19.313 -14.767 14.985 1.00 68.88 154 PHE A CA 1
ATOM 1196 C C . PHE A 1 154 ? -18.483 -14.291 13.784 1.00 68.88 154 PHE A C 1
ATOM 1198 O O . PHE A 1 154 ? -17.254 -14.191 13.839 1.00 68.88 154 PHE A O 1
ATOM 1205 N N . VAL A 1 155 ? -19.161 -13.970 12.681 1.00 63.88 155 VAL A N 1
ATOM 1206 C CA . VAL A 1 155 ? -18.520 -13.449 11.471 1.00 63.88 155 VAL A CA 1
ATOM 1207 C C . VAL A 1 155 ? -18.241 -11.962 11.654 1.00 63.88 155 VAL A C 1
ATOM 1209 O O . VAL A 1 155 ? -19.132 -11.120 11.563 1.00 63.88 155 VAL A O 1
ATOM 1212 N N . PHE A 1 156 ? -16.980 -11.613 11.890 1.00 60.97 156 PHE A N 1
ATOM 1213 C CA . PHE A 1 156 ? -16.564 -10.217 11.844 1.00 60.97 156 PHE A CA 1
ATOM 1214 C C . PHE A 1 156 ? -16.605 -9.741 10.396 1.00 60.97 156 PHE A C 1
ATOM 1216 O O . PHE A 1 156 ? -15.962 -10.342 9.534 1.00 60.97 156 PHE A O 1
ATOM 1223 N N . ALA A 1 157 ? -17.276 -8.619 10.140 1.00 53.91 157 ALA A N 1
ATOM 1224 C CA . ALA A 1 157 ? -17.004 -7.856 8.934 1.00 53.91 157 ALA A CA 1
ATOM 1225 C C . ALA A 1 157 ? -15.527 -7.445 8.993 1.00 53.91 157 ALA A C 1
ATOM 1227 O O . ALA A 1 157 ? -15.137 -6.616 9.815 1.00 53.91 157 ALA A O 1
ATOM 1228 N N . THR A 1 158 ? -14.679 -8.099 8.200 1.00 46.91 158 THR A N 1
ATOM 1229 C CA . THR A 1 158 ? -13.259 -7.772 8.110 1.00 46.91 158 THR A CA 1
ATOM 1230 C C . THR A 1 158 ? -13.162 -6.309 7.703 1.00 46.91 158 THR A C 1
ATOM 1232 O O . THR A 1 158 ? -13.493 -5.958 6.571 1.00 46.91 158 THR A O 1
ATOM 1235 N N . LYS A 1 159 ? -12.726 -5.432 8.615 1.00 48.44 159 LYS A N 1
ATOM 1236 C CA . LYS A 1 159 ? -12.188 -4.143 8.193 1.00 48.44 159 LYS A CA 1
ATOM 1237 C C . LYS A 1 159 ? -10.931 -4.498 7.412 1.00 48.44 159 LYS A C 1
ATOM 1239 O O . LYS A 1 159 ? -9.921 -4.870 8.006 1.00 48.44 159 LYS A O 1
ATOM 1244 N N . ARG A 1 160 ? -11.027 -4.475 6.078 1.00 49.78 160 ARG A N 1
ATOM 1245 C CA . ARG A 1 160 ? -9.855 -4.452 5.200 1.00 49.78 160 ARG A CA 1
ATOM 1246 C C . ARG A 1 160 ? -8.946 -3.375 5.791 1.00 49.78 160 ARG A C 1
ATOM 1248 O O . ARG A 1 160 ? -9.412 -2.257 6.021 1.00 49.78 160 ARG A O 1
ATOM 1255 N N . ALA A 1 161 ? -7.729 -3.749 6.186 1.00 56.75 161 ALA A N 1
ATOM 1256 C CA . ALA A 1 161 ? -6.767 -2.771 6.673 1.00 56.75 161 ALA A CA 1
ATOM 1257 C C . ALA A 1 161 ? -6.698 -1.647 5.633 1.00 56.75 161 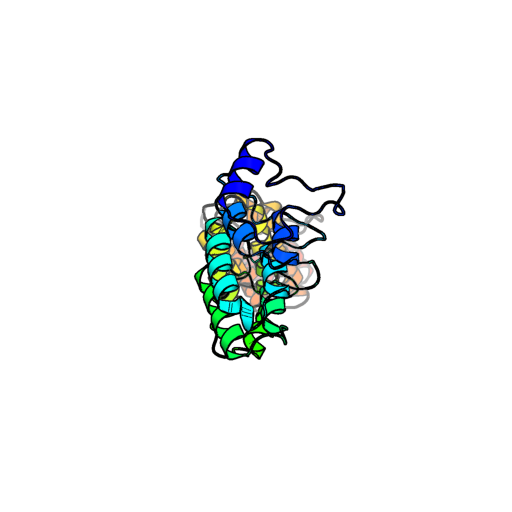ALA A C 1
ATOM 1259 O O . ALA A 1 161 ? -6.693 -1.948 4.439 1.00 56.75 161 ALA A O 1
ATOM 1260 N N . GLU A 1 162 ? -6.711 -0.380 6.063 1.00 65.56 162 GLU A N 1
ATOM 1261 C CA . GLU A 1 162 ? -6.573 0.734 5.121 1.00 65.56 162 GLU A CA 1
ATOM 1262 C C . GLU A 1 162 ? -5.378 0.463 4.207 1.00 65.56 162 GLU A C 1
ATOM 1264 O O . GLU A 1 162 ? -4.280 0.153 4.685 1.00 65.56 162 GLU A O 1
ATOM 1269 N N . ILE A 1 163 ? -5.600 0.550 2.894 1.00 77.56 163 ILE A N 1
ATOM 1270 C CA . ILE A 1 163 ? -4.571 0.225 1.913 1.00 77.56 163 ILE A CA 1
ATOM 1271 C C . ILE A 1 163 ? -3.476 1.289 2.016 1.00 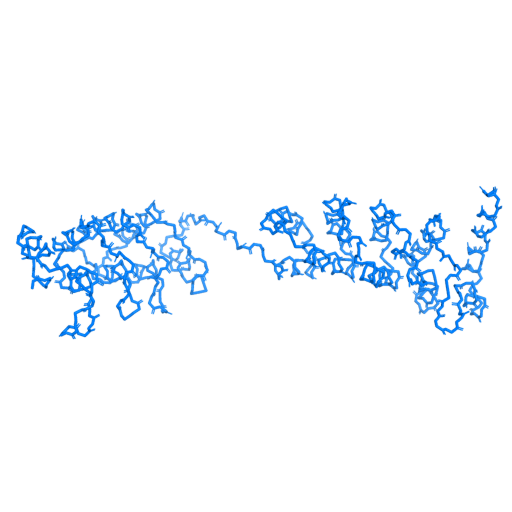77.56 163 ILE A C 1
ATOM 1273 O O . ILE A 1 163 ? -3.596 2.433 1.559 1.00 77.56 163 ILE A O 1
ATOM 1277 N N . SER A 1 164 ? -2.398 0.919 2.700 1.00 84.44 164 SER A N 1
ATOM 1278 C CA . SER A 1 164 ? -1.243 1.777 2.928 1.00 84.44 164 SER A CA 1
ATOM 1279 C C . SER A 1 164 ? -0.220 1.627 1.807 1.00 84.44 164 SER A C 1
ATOM 1281 O O . SER A 1 164 ? -0.138 0.594 1.139 1.00 84.44 164 SER A O 1
ATOM 1283 N N . LEU A 1 165 ? 0.611 2.654 1.614 1.00 87.62 165 LEU A N 1
ATOM 1284 C CA . LEU A 1 165 ? 1.729 2.583 0.673 1.00 87.62 165 LEU A CA 1
ATOM 1285 C C . LEU A 1 165 ? 2.691 1.446 1.054 1.00 87.62 165 LEU A C 1
ATOM 1287 O O . LEU A 1 165 ? 3.218 0.754 0.188 1.00 87.62 165 LEU A O 1
ATOM 1291 N N . GLU A 1 166 ? 2.901 1.227 2.350 1.00 86.81 166 GLU A N 1
ATOM 1292 C CA . GLU A 1 166 ? 3.748 0.170 2.899 1.00 86.81 166 GLU A CA 1
ATOM 1293 C C . GLU A 1 166 ? 3.196 -1.223 2.584 1.00 86.81 166 GLU A C 1
ATOM 1295 O O . GLU A 1 166 ? 3.973 -2.118 2.247 1.00 86.81 166 GLU A O 1
ATOM 1300 N N . MET A 1 167 ? 1.872 -1.400 2.636 1.00 87.44 167 MET A N 1
ATOM 1301 C CA . MET A 1 167 ? 1.210 -2.636 2.215 1.00 87.44 167 MET A CA 1
ATOM 1302 C C . MET A 1 167 ? 1.390 -2.868 0.713 1.00 87.44 167 MET A C 1
ATOM 1304 O O . MET A 1 167 ? 1.837 -3.935 0.308 1.00 87.44 167 MET A O 1
ATOM 1308 N N . MET A 1 168 ? 1.155 -1.852 -0.116 1.00 92.31 168 MET A N 1
ATOM 1309 C CA . MET A 1 168 ? 1.364 -1.964 -1.565 1.00 92.31 168 MET A CA 1
ATOM 1310 C C . MET A 1 168 ? 2.825 -2.302 -1.909 1.00 92.31 168 MET A C 1
ATOM 1312 O O . MET A 1 168 ? 3.099 -3.173 -2.737 1.00 92.31 168 MET A O 1
ATOM 1316 N N . LYS A 1 169 ? 3.789 -1.678 -1.218 1.00 91.31 169 LYS A N 1
ATOM 1317 C CA . LYS A 1 169 ? 5.220 -1.991 -1.354 1.00 91.31 169 LYS A CA 1
ATOM 1318 C C . LYS A 1 169 ? 5.540 -3.421 -0.916 1.00 91.31 169 LYS A C 1
ATOM 1320 O O . LYS A 1 169 ? 6.341 -4.083 -1.577 1.00 91.31 169 LYS A O 1
ATOM 1325 N N . SER A 1 170 ? 4.952 -3.902 0.180 1.00 89.69 170 SER A N 1
ATOM 1326 C CA . SER A 1 170 ? 5.212 -5.253 0.685 1.00 89.69 170 SER A CA 1
ATOM 1327 C C . SER A 1 170 ? 4.693 -6.328 -0.272 1.00 89.69 170 SER A C 1
ATOM 1329 O O . SER A 1 170 ? 5.419 -7.289 -0.524 1.00 89.69 170 SER A O 1
ATOM 1331 N N . LEU A 1 171 ? 3.524 -6.122 -0.892 1.00 89.75 171 LEU A N 1
ATOM 1332 C CA . LEU A 1 171 ? 2.970 -7.018 -1.914 1.00 89.75 171 LEU A CA 1
ATOM 1333 C C . LEU A 1 171 ? 3.906 -7.139 -3.127 1.00 89.75 171 LEU A C 1
ATOM 1335 O O . LEU A 1 171 ? 4.256 -8.250 -3.529 1.00 89.75 171 LEU A O 1
ATOM 1339 N N . LEU A 1 172 ? 4.413 -6.015 -3.648 1.00 93.19 172 LEU A N 1
ATOM 1340 C CA . LEU A 1 172 ? 5.372 -6.007 -4.764 1.00 93.19 172 LEU A CA 1
ATOM 1341 C C . LEU A 1 172 ? 6.714 -6.665 -4.405 1.00 93.19 172 LEU A C 1
ATOM 1343 O O . LEU A 1 172 ? 7.317 -7.370 -5.224 1.00 93.19 172 LEU A O 1
ATOM 1347 N N . LEU A 1 173 ? 7.198 -6.447 -3.177 1.00 90.56 173 LEU A N 1
ATOM 1348 C CA . LEU A 1 173 ? 8.415 -7.088 -2.674 1.00 90.56 173 LEU A CA 1
ATOM 1349 C C . LEU A 1 173 ? 8.236 -8.604 -2.549 1.00 90.56 173 LEU A C 1
ATOM 1351 O O . LEU A 1 173 ? 9.113 -9.346 -2.994 1.00 90.56 173 LEU A O 1
ATOM 1355 N N . ALA A 1 174 ? 7.100 -9.046 -2.005 1.00 86.12 174 ALA A N 1
ATOM 1356 C CA . ALA A 1 174 ? 6.735 -10.453 -1.874 1.00 86.12 174 ALA A CA 1
ATOM 1357 C C . ALA A 1 174 ? 6.419 -11.117 -3.226 1.00 86.12 174 ALA A C 1
ATOM 1359 O O . ALA A 1 174 ? 6.541 -12.332 -3.347 1.00 86.12 174 ALA A O 1
ATOM 1360 N N . GLY A 1 175 ? 6.082 -10.331 -4.255 1.00 87.25 175 GLY A N 1
ATOM 1361 C CA . GLY A 1 175 ? 5.701 -10.833 -5.577 1.00 87.25 175 GLY A CA 1
ATOM 1362 C C . GLY A 1 175 ? 4.264 -11.327 -5.662 1.00 87.25 175 GLY A C 1
ATOM 1363 O O . GLY A 1 175 ? 3.967 -12.165 -6.502 1.00 87.25 175 GLY A O 1
ATOM 1364 N N . ILE A 1 176 ? 3.391 -10.824 -4.791 1.00 91.12 176 ILE A N 1
ATOM 1365 C CA . ILE A 1 176 ? 1.965 -11.150 -4.784 1.00 91.12 176 ILE A CA 1
ATOM 1366 C C . ILE A 1 176 ? 1.252 -10.106 -5.656 1.00 91.12 176 ILE A C 1
ATOM 1368 O O . ILE A 1 176 ? 0.661 -9.154 -5.147 1.00 91.12 176 ILE A O 1
ATOM 1372 N N . GLU A 1 177 ? 1.402 -10.231 -6.979 1.00 91.88 177 GLU A N 1
ATOM 1373 C CA . GLU A 1 177 ? 0.897 -9.242 -7.944 1.00 91.88 177 GLU A CA 1
ATOM 1374 C C . GLU A 1 177 ? -0.635 -9.237 -8.031 1.00 91.88 177 GLU A C 1
ATOM 1376 O O . GLU A 1 177 ? -1.209 -8.156 -8.103 1.00 91.88 177 GLU A O 1
ATOM 1381 N N . ASP A 1 178 ? -1.301 -10.389 -7.898 1.00 89.56 178 ASP A N 1
ATOM 1382 C CA . ASP A 1 178 ? -2.771 -10.479 -7.939 1.00 89.56 178 ASP A CA 1
ATOM 1383 C C . ASP A 1 178 ? -3.426 -9.606 -6.857 1.00 89.56 178 ASP A C 1
ATOM 1385 O O . ASP A 1 178 ? -4.233 -8.727 -7.152 1.00 89.56 178 ASP A O 1
ATOM 1389 N N . MET A 1 179 ? -2.990 -9.761 -5.599 1.00 84.25 179 MET A N 1
ATOM 1390 C CA . MET A 1 179 ? -3.486 -8.926 -4.500 1.00 84.25 179 MET A CA 1
ATOM 1391 C C . MET A 1 179 ? -3.102 -7.458 -4.679 1.00 84.25 179 MET A C 1
ATOM 1393 O O . MET A 1 179 ? -3.864 -6.578 -4.303 1.00 84.25 179 MET A O 1
ATOM 1397 N N . PHE A 1 180 ? -1.924 -7.160 -5.231 1.00 92.44 180 PHE A N 1
ATOM 1398 C CA . PHE A 1 180 ? -1.557 -5.773 -5.512 1.00 92.44 180 PHE A CA 1
ATOM 1399 C C . PHE A 1 180 ? -2.527 -5.137 -6.516 1.00 92.44 180 PHE A C 1
ATOM 1401 O O . PHE A 1 180 ? -2.937 -3.997 -6.322 1.00 92.44 180 PHE A O 1
ATOM 1408 N N . ILE A 1 181 ? -2.903 -5.868 -7.567 1.00 92.31 181 ILE A N 1
ATOM 1409 C CA . ILE A 1 181 ? -3.809 -5.396 -8.617 1.00 92.31 181 ILE A CA 1
ATOM 1410 C C . ILE A 1 181 ? -5.219 -5.182 -8.060 1.00 92.31 181 ILE A C 1
ATOM 1412 O O . ILE A 1 181 ? -5.799 -4.122 -8.300 1.00 92.31 181 ILE A O 1
ATOM 1416 N N . ASP A 1 182 ? -5.728 -6.132 -7.271 1.00 89.00 182 ASP A N 1
ATOM 1417 C CA . ASP A 1 182 ? -7.059 -6.052 -6.653 1.00 89.00 182 ASP A CA 1
ATOM 1418 C C . ASP A 1 182 ? -7.210 -4.830 -5.731 1.00 89.00 182 ASP A C 1
ATOM 1420 O O . ASP A 1 182 ? -8.274 -4.215 -5.664 1.00 89.00 182 ASP A O 1
ATOM 1424 N N . GLU A 1 183 ? -6.140 -4.464 -5.021 1.00 88.56 183 GLU A N 1
ATOM 1425 C CA . GLU A 1 183 ? -6.126 -3.352 -4.061 1.00 88.56 183 GLU A CA 1
ATOM 1426 C C . GLU A 1 183 ? -5.742 -2.002 -4.714 1.00 88.56 183 GLU A C 1
ATOM 1428 O O . GLU A 1 183 ? -5.923 -0.934 -4.122 1.00 88.56 183 GLU A O 1
ATOM 1433 N N . LEU A 1 184 ? -5.223 -2.005 -5.950 1.00 89.81 184 LEU A N 1
ATOM 1434 C CA . LEU A 1 184 ? -4.685 -0.806 -6.606 1.00 89.81 184 LEU A CA 1
ATOM 1435 C C . LEU A 1 184 ? -5.753 0.255 -6.889 1.00 89.81 184 LEU A C 1
ATOM 1437 O O . LEU A 1 184 ? -5.488 1.450 -6.741 1.00 89.81 184 LEU A O 1
ATOM 1441 N N . ASP A 1 185 ? -6.953 -0.160 -7.293 1.00 87.00 185 ASP A N 1
ATOM 1442 C CA . ASP A 1 185 ? -8.039 0.776 -7.598 1.00 87.00 185 ASP A CA 1
ATOM 1443 C C . ASP A 1 185 ? -8.487 1.552 -6.358 1.00 87.00 185 ASP A C 1
ATOM 1445 O O . ASP A 1 185 ? -8.636 2.777 -6.398 1.00 87.00 185 ASP A O 1
ATOM 1449 N N . GLU A 1 186 ? -8.636 0.854 -5.236 1.00 85.88 186 GLU A N 1
ATOM 1450 C CA . GLU A 1 186 ? -8.994 1.466 -3.961 1.00 85.88 186 GLU A CA 1
ATOM 1451 C C . GLU A 1 186 ? -7.849 2.357 -3.437 1.00 85.88 186 GLU A C 1
ATOM 1453 O O . GLU A 1 186 ? -8.098 3.476 -2.975 1.00 85.88 186 GLU A O 1
ATOM 1458 N N . PHE A 1 187 ? -6.585 1.949 -3.616 1.00 87.88 187 PHE A N 1
ATOM 1459 C CA . PHE A 1 187 ? -5.416 2.781 -3.303 1.00 87.88 187 PHE A CA 1
ATOM 1460 C C . PHE A 1 187 ? -5.406 4.114 -4.076 1.00 87.88 187 PHE A C 1
ATOM 1462 O O . PHE A 1 187 ? -5.172 5.173 -3.490 1.00 87.88 187 PHE A O 1
ATOM 1469 N N . ILE A 1 188 ? -5.695 4.093 -5.382 1.00 86.00 188 ILE A N 1
ATOM 1470 C CA . ILE A 1 188 ? -5.728 5.306 -6.218 1.00 86.00 188 ILE A CA 1
ATOM 1471 C C . ILE A 1 188 ? -6.900 6.215 -5.819 1.00 86.00 188 ILE A C 1
ATOM 1473 O O . ILE A 1 188 ? -6.734 7.431 -5.694 1.00 86.00 188 ILE A O 1
ATOM 1477 N N . GLN A 1 189 ? -8.088 5.644 -5.598 1.00 81.94 189 GLN A N 1
ATOM 1478 C CA . GLN A 1 189 ? -9.297 6.411 -5.276 1.00 81.94 189 GLN A CA 1
ATOM 1479 C C . GLN A 1 189 ? -9.212 7.115 -3.920 1.00 81.94 189 GLN A C 1
ATOM 1481 O O . GLN A 1 189 ? -9.646 8.265 -3.787 1.00 81.94 189 GLN A O 1
ATOM 1486 N N . THR A 1 190 ? -8.648 6.440 -2.918 1.00 77.94 190 THR A N 1
ATOM 1487 C CA . THR A 1 190 ? -8.489 6.987 -1.564 1.00 77.94 190 THR A CA 1
ATOM 1488 C C . THR A 1 190 ? -7.440 8.098 -1.508 1.00 77.94 190 THR A C 1
ATOM 1490 O O . THR A 1 190 ? -7.545 9.005 -0.680 1.00 77.94 190 THR A O 1
ATOM 1493 N N . ARG A 1 191 ? -6.471 8.106 -2.432 1.00 71.75 191 ARG A N 1
ATOM 1494 C CA . ARG A 1 191 ? -5.338 9.040 -2.440 1.00 71.75 191 ARG A CA 1
ATOM 1495 C C . ARG A 1 191 ? -5.340 9.963 -3.653 1.00 71.75 191 ARG A C 1
ATOM 1497 O O . ARG A 1 191 ? -4.346 10.039 -4.369 1.00 71.75 191 ARG A O 1
ATOM 1504 N N . ARG A 1 192 ? -6.433 10.725 -3.828 1.00 55.84 192 ARG A N 1
ATOM 1505 C CA . ARG A 1 192 ? -6.769 11.611 -4.974 1.00 55.84 192 ARG A CA 1
ATOM 1506 C C . ARG A 1 192 ? -5.651 12.468 -5.614 1.00 55.84 192 ARG A C 1
ATOM 1508 O O . ARG A 1 192 ? -5.932 13.048 -6.650 1.00 55.84 192 ARG A O 1
ATOM 1515 N N . ASN A 1 193 ? -4.435 12.569 -5.065 1.00 56.25 193 ASN A N 1
ATOM 1516 C CA . ASN A 1 193 ? -3.280 13.274 -5.645 1.00 56.25 193 ASN A CA 1
ATOM 1517 C C . ASN A 1 193 ? -1.902 12.669 -5.254 1.00 56.25 193 ASN A C 1
ATOM 1519 O O . ASN A 1 193 ? -0.961 13.416 -4.982 1.00 56.25 193 ASN A O 1
ATOM 1523 N N . SER A 1 194 ? -1.729 11.343 -5.198 1.00 66.81 194 SER A N 1
ATOM 1524 C CA . SER A 1 194 ? -0.439 10.737 -4.810 1.00 66.81 194 SER A CA 1
ATOM 1525 C C . SER A 1 194 ? 0.456 10.291 -5.981 1.00 66.81 194 SER A C 1
ATOM 1527 O O . SER A 1 194 ? 1.053 9.217 -5.955 1.00 66.81 194 SER A O 1
ATOM 1529 N N . THR A 1 195 ? 0.646 11.135 -7.005 1.00 78.69 195 THR A N 1
ATOM 1530 C CA . THR A 1 195 ? 1.526 10.822 -8.156 1.00 78.69 195 THR A CA 1
ATOM 1531 C C . THR A 1 195 ? 2.937 10.391 -7.738 1.00 78.69 195 THR A C 1
ATOM 1533 O O . THR A 1 195 ? 3.527 9.511 -8.358 1.00 78.69 195 THR A O 1
ATOM 1536 N N . ASN A 1 196 ? 3.475 10.957 -6.653 1.00 82.94 196 ASN A N 1
ATOM 1537 C CA . ASN A 1 196 ? 4.764 10.534 -6.099 1.00 82.94 196 ASN A CA 1
ATOM 1538 C C . ASN A 1 196 ? 4.743 9.104 -5.549 1.00 82.94 196 ASN A C 1
ATOM 1540 O O . ASN A 1 196 ? 5.706 8.371 -5.748 1.00 82.94 196 ASN A O 1
ATOM 1544 N N . GLU A 1 197 ? 3.659 8.694 -4.897 1.00 87.31 197 GLU A N 1
ATOM 1545 C CA . GLU A 1 197 ? 3.521 7.341 -4.354 1.00 87.31 197 GLU A CA 1
ATOM 1546 C C . GLU A 1 197 ? 3.333 6.318 -5.477 1.00 87.31 197 GLU A C 1
ATOM 1548 O O . GLU A 1 197 ? 3.965 5.264 -5.459 1.00 87.31 197 GLU A O 1
ATOM 1553 N N . LEU A 1 198 ? 2.543 6.653 -6.503 1.00 88.94 198 LEU A N 1
ATOM 1554 C CA . LEU A 1 198 ? 2.426 5.831 -7.711 1.00 88.94 198 LEU A CA 1
ATOM 1555 C C . LEU A 1 198 ? 3.760 5.713 -8.448 1.00 88.94 198 LEU A C 1
ATOM 1557 O O . LEU A 1 198 ? 4.122 4.619 -8.876 1.00 88.94 198 LEU A O 1
ATOM 1561 N N . ALA A 1 199 ? 4.526 6.804 -8.544 1.00 88.50 199 ALA A N 1
ATOM 1562 C CA . ALA A 1 199 ? 5.875 6.761 -9.093 1.00 88.50 199 ALA A CA 1
ATOM 1563 C C . ALA A 1 199 ? 6.767 5.816 -8.277 1.00 88.50 199 ALA A C 1
ATOM 1565 O O . ALA A 1 199 ? 7.457 4.985 -8.857 1.00 88.50 199 ALA A O 1
ATOM 1566 N N . GLU A 1 200 ? 6.732 5.886 -6.943 1.00 90.62 200 GLU A N 1
ATOM 1567 C CA . GLU A 1 200 ? 7.482 4.971 -6.074 1.00 90.62 200 GLU A CA 1
ATOM 1568 C C . GLU A 1 200 ? 7.090 3.502 -6.270 1.00 90.62 200 GLU A C 1
ATOM 1570 O O . GLU A 1 200 ? 7.977 2.647 -6.359 1.00 90.62 200 GLU A O 1
ATOM 1575 N N . LEU A 1 201 ? 5.792 3.202 -6.371 1.00 93.38 201 LEU A N 1
ATOM 1576 C CA . LEU A 1 201 ? 5.299 1.849 -6.637 1.00 93.38 201 LEU A CA 1
ATOM 1577 C C . LEU A 1 201 ? 5.731 1.357 -8.022 1.00 93.38 201 LEU A C 1
ATOM 1579 O O . LEU A 1 201 ? 6.232 0.239 -8.133 1.00 93.38 201 LEU A O 1
ATOM 1583 N N . LEU A 1 202 ? 5.644 2.207 -9.050 1.00 93.81 202 LEU A N 1
ATOM 1584 C CA . LEU A 1 202 ? 6.126 1.901 -10.398 1.00 93.81 202 LEU A CA 1
ATOM 1585 C C . LEU A 1 202 ? 7.629 1.615 -10.402 1.00 93.81 202 LEU A C 1
ATOM 1587 O O . LEU A 1 202 ? 8.064 0.624 -10.991 1.00 93.81 202 LEU A O 1
ATOM 1591 N N . MET A 1 203 ? 8.429 2.441 -9.719 1.00 92.38 203 MET A N 1
ATOM 1592 C CA . MET A 1 203 ? 9.872 2.221 -9.609 1.00 92.38 203 MET A CA 1
ATOM 1593 C C . MET A 1 203 ? 10.176 0.879 -8.941 1.00 92.38 203 MET A C 1
ATOM 1595 O O . MET A 1 203 ? 11.036 0.129 -9.410 1.00 92.38 203 MET A O 1
ATOM 1599 N N . LEU A 1 204 ? 9.469 0.566 -7.853 1.00 94.38 204 LEU A N 1
ATOM 1600 C CA . LEU A 1 204 ? 9.662 -0.671 -7.112 1.00 94.38 204 LEU A CA 1
ATOM 1601 C C . LEU A 1 204 ? 9.287 -1.893 -7.955 1.00 94.38 204 LEU A C 1
ATOM 1603 O O . LEU A 1 204 ? 10.132 -2.777 -8.114 1.00 94.38 204 LEU A O 1
ATOM 1607 N N . ALA A 1 205 ? 8.081 -1.909 -8.530 1.00 96.69 205 ALA A N 1
ATOM 1608 C CA . ALA A 1 205 ? 7.582 -2.981 -9.390 1.00 96.69 205 ALA A CA 1
ATOM 1609 C C . ALA A 1 205 ? 8.551 -3.248 -10.553 1.00 96.69 205 ALA A C 1
ATOM 1611 O O . ALA A 1 205 ? 9.033 -4.369 -10.731 1.00 96.69 205 ALA A O 1
ATOM 1612 N N . SER A 1 206 ? 8.961 -2.185 -11.249 1.00 96.56 206 SER A N 1
ATOM 1613 C CA . SER A 1 206 ? 9.894 -2.259 -12.378 1.00 96.56 206 SER A CA 1
ATOM 1614 C C . SER A 1 206 ? 11.273 -2.778 -11.964 1.00 96.56 206 SER A C 1
ATOM 1616 O O . SER A 1 206 ? 11.846 -3.648 -12.614 1.00 96.56 206 SER A O 1
ATOM 1618 N N . SER A 1 207 ? 11.816 -2.300 -10.837 1.00 94.69 207 SER A N 1
ATOM 1619 C CA . SER A 1 207 ? 13.135 -2.724 -10.338 1.00 94.69 207 SER A CA 1
ATOM 1620 C C . SER A 1 207 ? 13.188 -4.192 -9.890 1.00 94.69 207 SER A C 1
ATOM 1622 O O . SER A 1 207 ? 14.285 -4.753 -9.731 1.00 94.69 207 SER A O 1
ATOM 1624 N N . LYS A 1 208 ? 12.017 -4.794 -9.655 1.00 95.50 208 LYS A N 1
ATOM 1625 C CA . LYS A 1 208 ? 11.815 -6.186 -9.243 1.00 95.50 208 LYS A CA 1
ATOM 1626 C C . LYS A 1 208 ? 11.286 -7.080 -10.368 1.00 95.50 208 LYS A C 1
ATOM 1628 O O . LYS A 1 208 ? 11.159 -8.274 -10.126 1.00 95.50 208 LYS A O 1
ATOM 1633 N N . GLY A 1 209 ? 11.028 -6.536 -11.559 1.00 95.19 209 GLY A N 1
ATOM 1634 C CA . GLY A 1 209 ? 10.516 -7.304 -12.695 1.00 95.19 209 GLY A CA 1
ATOM 1635 C C . GLY A 1 209 ? 9.051 -7.733 -12.547 1.00 95.19 209 GLY A C 1
ATOM 1636 O O . GLY A 1 209 ? 8.676 -8.756 -13.101 1.00 95.19 209 GLY A O 1
ATOM 1637 N N . ARG A 1 210 ? 8.240 -6.997 -11.773 1.00 97.06 210 ARG A N 1
ATOM 1638 C CA . ARG A 1 210 ? 6.805 -7.265 -11.550 1.00 97.06 210 ARG A CA 1
ATOM 1639 C C . ARG A 1 210 ? 5.982 -6.718 -12.719 1.00 97.06 210 ARG A C 1
ATOM 1641 O O . ARG A 1 210 ? 5.512 -5.583 -12.657 1.00 97.06 210 ARG A O 1
ATOM 1648 N N . SER A 1 211 ? 5.936 -7.449 -13.831 1.00 96.75 211 SER A N 1
ATOM 1649 C CA . SER A 1 211 ? 5.356 -6.966 -15.091 1.00 96.75 211 SER A CA 1
ATOM 1650 C C . SER A 1 211 ? 3.857 -6.682 -14.986 1.00 96.75 211 SER A C 1
ATOM 1652 O O . SER A 1 211 ? 3.423 -5.633 -15.455 1.00 96.75 211 SER A O 1
ATOM 1654 N N . GLN A 1 212 ? 3.086 -7.519 -14.290 1.00 96.56 212 GLN A N 1
ATOM 1655 C CA . GLN A 1 212 ? 1.644 -7.306 -14.115 1.00 96.56 212 GLN A CA 1
ATOM 1656 C C . GLN A 1 212 ? 1.369 -6.073 -13.240 1.00 96.56 212 GLN A C 1
ATOM 1658 O O . GLN A 1 212 ? 0.514 -5.247 -13.556 1.00 96.56 212 GLN A O 1
ATOM 1663 N N . GLY A 1 213 ? 2.146 -5.889 -12.168 1.00 95.12 213 GLY A N 1
ATOM 1664 C CA . GLY A 1 213 ? 2.080 -4.690 -11.333 1.00 95.12 213 GLY A CA 1
ATOM 1665 C C . GLY A 1 213 ? 2.462 -3.416 -12.096 1.00 95.12 213 GLY A C 1
ATOM 1666 O O . GLY A 1 213 ? 1.819 -2.381 -11.927 1.00 95.12 213 GLY A O 1
ATOM 1667 N N . VAL A 1 214 ? 3.479 -3.481 -12.964 1.00 96.19 214 VAL A N 1
ATOM 1668 C CA . VAL A 1 214 ? 3.870 -2.361 -13.839 1.00 96.19 214 VAL A CA 1
ATOM 1669 C C . VAL A 1 214 ? 2.752 -2.019 -14.824 1.00 96.19 214 VAL A C 1
ATOM 1671 O O . VAL A 1 214 ? 2.396 -0.846 -14.943 1.00 96.19 214 VAL A O 1
ATOM 1674 N N . GLU A 1 215 ? 2.177 -3.016 -15.493 1.00 95.88 215 GLU A N 1
ATOM 1675 C CA . GLU A 1 215 ? 1.072 -2.835 -16.438 1.00 95.88 215 GLU A CA 1
ATOM 1676 C C . GLU A 1 215 ? -0.150 -2.213 -15.757 1.00 95.88 215 GLU A C 1
ATOM 1678 O O . GLU A 1 215 ? -0.718 -1.242 -16.261 1.00 95.88 215 GLU A O 1
ATOM 1683 N N . ALA A 1 216 ? -0.522 -2.703 -14.573 1.00 93.44 216 ALA A N 1
ATOM 1684 C CA . ALA A 1 216 ? -1.653 -2.180 -13.814 1.00 93.44 216 ALA A CA 1
ATOM 1685 C C . ALA A 1 216 ? -1.467 -0.700 -13.438 1.00 93.44 216 ALA A C 1
ATOM 1687 O O . ALA A 1 216 ? -2.410 0.089 -13.528 1.00 93.44 216 ALA A O 1
ATOM 1688 N N . ILE A 1 217 ? -0.249 -0.292 -13.067 1.00 92.50 217 ILE A N 1
ATOM 1689 C CA . ILE A 1 217 ? 0.047 1.110 -12.745 1.00 92.50 217 ILE A CA 1
ATOM 1690 C C . ILE A 1 217 ? 0.058 1.975 -14.011 1.00 92.50 217 ILE A C 1
ATOM 1692 O O . ILE A 1 217 ? -0.552 3.046 -14.019 1.00 92.50 217 ILE A O 1
ATOM 1696 N N . LEU A 1 218 ? 0.741 1.536 -15.074 1.00 90.75 218 LEU A N 1
ATOM 1697 C CA . LEU A 1 218 ? 0.892 2.311 -16.309 1.00 90.75 218 LEU A CA 1
ATOM 1698 C C . LEU A 1 218 ? -0.428 2.451 -17.067 1.00 90.75 218 LEU A C 1
ATOM 1700 O O . LEU A 1 218 ? -0.763 3.559 -17.469 1.00 90.75 218 LEU A O 1
ATOM 1704 N N . SER A 1 219 ? -1.224 1.389 -17.189 1.00 90.44 219 SER A N 1
ATOM 1705 C CA . SER A 1 219 ? -2.535 1.436 -17.854 1.00 90.44 219 SER A CA 1
ATOM 1706 C C . SER A 1 219 ? -3.494 2.433 -17.195 1.00 90.44 219 SER A C 1
ATOM 1708 O O . SER A 1 219 ? -4.197 3.170 -17.886 1.00 90.44 219 SER A O 1
ATOM 1710 N N . LYS A 1 220 ? -3.469 2.527 -15.861 1.00 86.56 220 LYS A N 1
ATOM 1711 C CA . LYS A 1 220 ? -4.263 3.491 -15.084 1.00 86.56 220 LYS A CA 1
ATOM 1712 C C . LYS A 1 220 ? -3.649 4.900 -15.050 1.00 86.56 220 LYS A C 1
ATOM 1714 O O . LYS A 1 220 ? -4.344 5.855 -14.711 1.00 86.56 220 LYS A O 1
ATOM 1719 N N . SER A 1 221 ? -2.373 5.047 -15.422 1.00 78.88 221 SER A N 1
ATOM 1720 C CA . SER A 1 221 ? -1.608 6.306 -15.343 1.00 78.88 221 SER A CA 1
ATOM 1721 C C . SER A 1 221 ? -1.108 6.827 -16.696 1.00 78.88 221 SER A C 1
ATOM 1723 O O . SER A 1 221 ? -0.361 7.802 -16.718 1.00 78.88 221 SER A O 1
ATOM 1725 N N . ALA A 1 222 ? -1.510 6.223 -17.817 1.00 63.31 222 ALA A N 1
ATOM 1726 C CA . ALA A 1 222 ? -0.958 6.491 -19.152 1.00 63.31 222 ALA A CA 1
ATOM 1727 C C . ALA A 1 222 ? -1.092 7.960 -19.601 1.00 63.31 222 ALA A C 1
ATOM 1729 O O . ALA A 1 222 ? -0.266 8.457 -20.359 1.00 63.31 222 ALA A O 1
ATOM 1730 N N . ASN A 1 223 ? -2.090 8.680 -19.077 1.00 61.59 223 ASN A N 1
ATOM 1731 C CA . ASN A 1 223 ? -2.322 10.105 -19.351 1.00 61.59 223 ASN A CA 1
ATOM 1732 C C . ASN A 1 223 ? -1.876 11.028 -18.203 1.00 61.59 223 ASN A C 1
ATOM 1734 O O . ASN A 1 223 ? -2.182 12.219 -18.203 1.00 61.59 223 ASN A O 1
ATOM 1738 N N . ASN A 1 224 ? -1.201 10.495 -17.182 1.00 72.81 224 ASN A N 1
ATOM 1739 C CA . ASN A 1 224 ? -0.771 11.275 -16.031 1.00 72.81 224 ASN A CA 1
ATOM 1740 C C . ASN A 1 224 ? 0.527 12.025 -16.365 1.00 72.81 224 ASN A C 1
ATOM 1742 O O . ASN A 1 224 ? 1.632 11.539 -16.113 1.00 72.81 224 ASN A O 1
ATOM 1746 N N . GLU A 1 225 ? 0.385 13.234 -16.915 1.00 73.31 225 GLU A N 1
ATOM 1747 C CA . GLU A 1 225 ? 1.513 14.121 -17.229 1.00 73.31 225 GLU A CA 1
ATOM 1748 C C . GLU A 1 225 ? 2.443 14.343 -16.026 1.00 73.31 225 GLU A C 1
ATOM 1750 O O . GLU A 1 225 ? 3.647 14.512 -16.195 1.00 73.31 225 GLU A O 1
ATOM 1755 N N . GLU A 1 226 ? 1.917 14.301 -14.801 1.00 78.19 226 GLU A N 1
ATOM 1756 C CA . GLU A 1 226 ? 2.700 14.519 -13.585 1.00 78.19 226 GLU A CA 1
ATOM 1757 C C . GLU A 1 226 ? 3.612 13.327 -13.250 1.00 78.19 226 GLU A C 1
ATOM 1759 O O . GLU A 1 226 ? 4.708 13.514 -12.720 1.00 78.19 226 GLU A O 1
ATOM 1764 N N . LEU A 1 227 ? 3.205 12.100 -13.597 1.00 78.62 227 LEU A N 1
ATOM 1765 C CA . LEU A 1 227 ? 4.066 10.918 -13.491 1.00 78.62 227 LEU A CA 1
ATOM 1766 C C . LEU A 1 227 ? 5.200 11.006 -14.517 1.00 78.62 227 LEU A C 1
ATOM 1768 O O . LEU A 1 227 ? 6.365 10.772 -14.196 1.00 78.62 227 LEU A O 1
ATOM 1772 N N . ILE A 1 228 ? 4.854 11.410 -15.738 1.00 75.56 228 ILE A N 1
ATOM 1773 C CA . ILE A 1 228 ? 5.772 11.541 -16.872 1.00 75.56 228 ILE A CA 1
ATOM 1774 C C . ILE A 1 228 ? 6.811 12.648 -16.633 1.00 75.56 228 ILE A C 1
ATOM 1776 O O . ILE A 1 228 ? 7.970 12.488 -17.014 1.00 75.56 228 ILE A O 1
ATOM 1780 N N . LYS A 1 229 ? 6.453 13.733 -15.931 1.00 81.69 229 LYS A N 1
ATOM 1781 C CA . LYS A 1 229 ? 7.404 14.782 -15.510 1.00 81.69 229 LYS A CA 1
ATOM 1782 C C . LYS A 1 229 ? 8.542 14.256 -14.631 1.00 81.69 229 LYS A C 1
ATOM 1784 O O . LYS A 1 229 ? 9.579 14.910 -14.532 1.00 81.69 229 LYS A O 1
ATOM 1789 N N . GLN A 1 230 ? 8.418 13.067 -14.035 1.00 84.75 230 GLN A N 1
ATOM 1790 C CA . GLN A 1 230 ? 9.478 12.441 -13.236 1.00 84.75 230 GLN A CA 1
ATOM 1791 C C . GLN A 1 230 ? 10.537 11.734 -14.106 1.00 84.75 230 GLN A C 1
ATOM 1793 O O . GLN A 1 230 ? 10.989 10.634 -13.776 1.00 84.75 230 GLN A O 1
ATOM 1798 N N . ILE A 1 231 ? 10.963 12.383 -15.197 1.00 87.25 231 ILE A N 1
ATOM 1799 C CA . ILE A 1 231 ? 11.872 11.856 -16.231 1.00 87.25 231 ILE A CA 1
ATOM 1800 C C . ILE A 1 231 ? 13.128 11.224 -15.619 1.00 87.25 231 ILE A C 1
ATOM 1802 O O . ILE A 1 231 ? 13.454 10.081 -15.932 1.00 87.25 231 ILE A O 1
ATOM 1806 N N . ASP A 1 232 ? 13.805 11.916 -14.694 1.00 89.06 232 ASP A N 1
ATOM 1807 C CA . ASP A 1 232 ? 15.029 11.398 -14.065 1.00 89.06 232 ASP A CA 1
ATOM 1808 C C . ASP A 1 232 ? 14.790 10.075 -13.313 1.00 89.06 232 ASP A C 1
ATOM 1810 O O . ASP A 1 232 ? 15.592 9.144 -13.416 1.00 89.06 232 ASP A O 1
ATOM 1814 N N . LYS A 1 233 ? 13.669 9.955 -12.589 1.00 89.69 233 LYS A N 1
ATOM 1815 C CA . LYS A 1 233 ? 13.323 8.734 -11.848 1.00 89.69 233 LYS A CA 1
ATOM 1816 C C . LYS A 1 233 ? 12.983 7.587 -12.796 1.00 89.69 233 LYS A C 1
ATOM 1818 O O . LYS A 1 233 ? 13.517 6.490 -12.633 1.00 89.69 233 LYS A O 1
ATOM 1823 N N . LEU A 1 234 ? 12.148 7.845 -13.802 1.00 91.25 234 LEU A N 1
ATOM 1824 C CA . LEU A 1 234 ? 11.759 6.844 -14.798 1.00 91.25 234 LEU A CA 1
ATOM 1825 C C . LEU A 1 234 ? 12.973 6.351 -15.594 1.00 91.25 234 LEU A C 1
ATOM 1827 O O . LEU A 1 234 ? 13.168 5.149 -15.754 1.00 91.25 234 LEU A O 1
ATOM 1831 N N . SER A 1 235 ? 13.864 7.258 -15.990 1.00 92.12 235 SER A N 1
ATOM 1832 C CA . SER A 1 235 ? 15.107 6.911 -16.676 1.00 92.12 235 SER A CA 1
ATOM 1833 C C . SER A 1 235 ? 16.060 6.080 -15.798 1.00 92.12 235 SER A C 1
ATOM 1835 O O . SER A 1 235 ? 16.672 5.116 -16.271 1.00 92.12 235 SER A O 1
ATOM 1837 N N . LYS A 1 236 ? 16.174 6.380 -14.492 1.00 93.56 236 LYS A N 1
ATOM 1838 C CA . LYS A 1 236 ? 16.932 5.538 -13.541 1.00 93.56 236 LYS A CA 1
ATOM 1839 C C . LYS A 1 236 ? 16.369 4.120 -13.470 1.00 93.56 236 LYS A C 1
ATOM 1841 O O . LYS A 1 236 ? 17.143 3.163 -13.443 1.00 93.56 236 LYS A O 1
ATOM 1846 N N . VAL A 1 237 ? 15.046 3.986 -13.452 1.00 94.81 237 VAL A N 1
ATOM 1847 C CA . VAL A 1 237 ? 14.362 2.689 -13.450 1.00 94.81 237 VAL A CA 1
ATOM 1848 C C . VAL A 1 237 ? 14.602 1.936 -14.751 1.00 94.81 237 VAL A C 1
ATOM 1850 O O . VAL A 1 237 ? 15.002 0.777 -14.691 1.00 94.81 237 VAL A O 1
ATOM 1853 N N . LEU A 1 238 ? 14.461 2.588 -15.906 1.00 96.06 238 LEU A N 1
ATOM 1854 C CA . LEU A 1 238 ? 14.742 1.983 -17.210 1.00 96.06 238 LEU A CA 1
ATOM 1855 C C . LEU A 1 238 ? 16.175 1.462 -17.304 1.00 96.06 238 LEU A C 1
ATOM 1857 O O . LEU A 1 238 ? 16.399 0.349 -17.775 1.00 96.06 238 LEU A O 1
ATOM 1861 N N . LYS A 1 239 ? 17.151 2.200 -16.762 1.00 96.00 239 LYS A N 1
ATOM 1862 C CA . LYS A 1 239 ? 18.527 1.703 -16.649 1.00 96.00 239 LYS A CA 1
ATOM 1863 C C . LYS A 1 239 ? 18.608 0.415 -15.818 1.00 96.00 239 LYS A C 1
ATOM 1865 O O . LYS A 1 239 ? 19.371 -0.482 -16.169 1.00 96.00 239 LYS A O 1
ATOM 1870 N N . ILE A 1 240 ? 17.861 0.305 -14.716 1.00 96.81 240 ILE A N 1
ATOM 1871 C CA . ILE A 1 240 ? 17.820 -0.916 -13.888 1.00 96.81 240 ILE A CA 1
ATOM 1872 C C . ILE A 1 240 ? 17.171 -2.070 -14.658 1.00 96.81 240 ILE A C 1
ATOM 1874 O O . ILE A 1 240 ? 17.739 -3.158 -14.673 1.00 96.81 240 ILE A O 1
ATOM 1878 N N . VAL A 1 241 ? 16.034 -1.824 -15.312 1.00 97.38 241 VAL A N 1
ATOM 1879 C CA . VAL A 1 241 ? 15.301 -2.786 -16.156 1.00 97.38 241 VAL A CA 1
ATOM 1880 C C . VAL A 1 241 ? 16.216 -3.346 -17.251 1.00 97.38 241 VAL A C 1
ATOM 1882 O O . VAL A 1 241 ? 16.389 -4.559 -17.356 1.00 97.38 241 VAL A O 1
ATOM 1885 N N . CYS A 1 242 ? 16.909 -2.465 -17.977 1.00 96.81 242 CYS A N 1
ATOM 1886 C CA . CYS A 1 242 ? 17.861 -2.825 -19.031 1.00 96.81 242 CYS A CA 1
ATOM 1887 C C . CYS A 1 242 ? 19.113 -3.533 -18.488 1.00 96.81 242 CYS A C 1
ATOM 1889 O O . CYS A 1 242 ? 19.668 -4.408 -19.140 1.00 96.81 242 CYS A O 1
ATOM 1891 N N . SER A 1 243 ? 19.567 -3.183 -17.280 1.00 96.25 243 SER A N 1
ATOM 1892 C CA . SER A 1 243 ? 20.730 -3.813 -16.634 1.00 96.25 243 SER A CA 1
ATOM 1893 C C . SER A 1 243 ? 20.426 -5.205 -16.069 1.00 96.25 243 SER A C 1
ATOM 1895 O O . SER A 1 243 ? 21.335 -6.022 -15.921 1.00 96.25 243 SER A O 1
ATOM 1897 N N . LYS A 1 244 ? 19.167 -5.469 -15.705 1.00 95.62 244 LYS A N 1
ATOM 1898 C CA . LYS A 1 244 ? 18.727 -6.749 -15.139 1.00 95.62 244 LYS A CA 1
ATOM 1899 C C . LYS A 1 244 ? 18.102 -7.702 -16.158 1.00 95.62 244 LYS A C 1
ATOM 1901 O O . LYS A 1 244 ? 17.940 -8.865 -15.812 1.00 95.62 244 LYS A O 1
ATOM 1906 N N . GLY A 1 245 ? 17.774 -7.228 -17.361 1.00 96.62 245 GLY A N 1
ATOM 1907 C CA . GLY A 1 245 ? 17.118 -8.040 -18.387 1.00 96.62 245 GLY A CA 1
ATOM 1908 C C . GLY A 1 245 ? 15.654 -8.305 -18.050 1.00 96.62 245 GLY A C 1
ATOM 1909 O O . GLY A 1 245 ? 15.266 -9.449 -17.862 1.00 96.62 245 GLY A O 1
ATOM 1910 N N . TYR A 1 246 ? 14.845 -7.249 -17.917 1.00 98.00 246 TYR A N 1
ATOM 1911 C CA . TYR A 1 246 ? 13.392 -7.364 -17.718 1.00 98.00 246 TYR A CA 1
ATOM 1912 C C . TYR A 1 246 ? 12.624 -6.919 -18.979 1.00 98.00 246 TYR A C 1
ATOM 1914 O O . TYR A 1 246 ? 12.078 -5.812 -18.987 1.00 98.00 246 TYR A O 1
ATOM 1922 N N . PRO A 1 247 ? 12.577 -7.750 -20.037 1.00 97.50 247 PRO A N 1
ATOM 1923 C CA . PRO A 1 247 ? 12.024 -7.385 -21.343 1.00 97.50 247 PRO A CA 1
ATOM 1924 C C . PRO A 1 247 ? 10.547 -6.996 -21.269 1.00 97.50 247 PRO A C 1
ATOM 1926 O O . PRO A 1 247 ? 10.175 -5.938 -21.757 1.00 97.50 247 PRO A O 1
ATOM 1929 N N . GLN A 1 248 ? 9.732 -7.761 -20.542 1.00 98.00 248 GLN A N 1
ATOM 1930 C CA . GLN A 1 248 ? 8.298 -7.483 -20.362 1.00 98.00 248 GLN A CA 1
ATOM 1931 C C . GLN A 1 248 ? 8.045 -6.111 -19.721 1.00 98.00 248 GLN A C 1
ATOM 1933 O O . GLN A 1 248 ? 7.132 -5.385 -20.097 1.00 98.00 248 GLN A O 1
ATOM 1938 N N . VAL A 1 249 ? 8.877 -5.720 -18.749 1.00 97.88 249 VAL A N 1
ATOM 1939 C CA . VAL A 1 249 ? 8.774 -4.391 -18.131 1.00 97.88 249 VAL A CA 1
ATOM 1940 C C . VAL A 1 249 ? 9.197 -3.307 -19.122 1.00 97.88 249 VAL A C 1
ATOM 1942 O O . VAL A 1 249 ? 8.553 -2.264 -19.183 1.00 97.88 249 VAL A O 1
ATOM 1945 N N . LEU A 1 250 ? 10.261 -3.531 -19.899 1.00 97.81 250 LEU A N 1
ATOM 1946 C CA . LEU A 1 250 ? 10.699 -2.579 -20.919 1.00 97.81 250 LEU A CA 1
ATOM 1947 C C . LEU A 1 250 ? 9.623 -2.371 -21.994 1.00 97.81 250 LEU A C 1
ATOM 1949 O O . LEU A 1 250 ? 9.324 -1.226 -22.326 1.00 97.81 250 LEU A O 1
ATOM 1953 N N . GLU A 1 251 ? 9.015 -3.450 -22.479 1.00 97.44 251 GLU A N 1
ATOM 1954 C CA . GLU A 1 251 ? 7.924 -3.420 -23.453 1.00 97.44 251 GLU A CA 1
ATOM 1955 C C . GLU A 1 251 ? 6.756 -2.560 -22.957 1.00 97.44 251 GLU A C 1
ATOM 1957 O O . GLU A 1 251 ? 6.299 -1.671 -23.672 1.00 97.44 251 GLU A O 1
ATOM 1962 N N . LEU A 1 252 ? 6.336 -2.730 -21.698 1.00 96.50 252 LEU A N 1
ATOM 1963 C CA . LEU A 1 252 ? 5.282 -1.913 -21.090 1.00 96.50 252 LEU A CA 1
ATOM 1964 C C . LEU A 1 252 ? 5.653 -0.423 -21.038 1.00 96.50 252 LEU A C 1
ATOM 1966 O O . LEU A 1 252 ? 4.812 0.435 -21.305 1.00 96.50 252 LEU A O 1
ATOM 1970 N N . PHE A 1 253 ? 6.910 -0.087 -20.735 1.00 94.69 253 PHE A N 1
ATOM 1971 C CA . PHE A 1 253 ? 7.364 1.306 -20.786 1.00 94.69 253 PHE A CA 1
ATOM 1972 C C . PHE A 1 253 ? 7.305 1.864 -22.211 1.00 94.69 253 PHE A C 1
ATOM 1974 O O . PHE A 1 253 ? 6.827 2.980 -22.397 1.00 94.69 253 PHE A O 1
ATOM 1981 N N . LEU A 1 254 ? 7.749 1.101 -23.214 1.00 94.00 254 LEU A N 1
ATOM 1982 C CA . LEU A 1 254 ? 7.675 1.509 -24.619 1.00 94.00 254 LEU A CA 1
ATOM 1983 C C . LEU A 1 254 ? 6.215 1.661 -25.081 1.00 94.00 254 LEU A C 1
ATOM 1985 O O . LEU A 1 254 ? 5.903 2.600 -25.816 1.00 94.00 254 LEU A O 1
ATOM 1989 N N . LEU A 1 255 ? 5.311 0.798 -24.618 1.00 93.06 255 LEU A N 1
ATOM 1990 C CA . LEU A 1 255 ? 3.892 0.838 -24.964 1.00 93.06 255 LEU A CA 1
ATOM 1991 C C . LEU A 1 255 ? 3.173 2.061 -24.372 1.00 93.06 255 LEU A C 1
ATOM 1993 O O . LEU A 1 255 ? 2.431 2.738 -25.083 1.00 93.06 255 LEU A O 1
ATOM 1997 N N . TYR A 1 256 ? 3.385 2.354 -23.085 1.00 91.06 256 TYR A N 1
ATOM 1998 C CA . TYR A 1 256 ? 2.603 3.367 -22.366 1.00 91.06 256 TYR A CA 1
ATOM 1999 C C . TYR A 1 256 ? 3.254 4.755 -22.292 1.00 91.06 256 TYR A C 1
ATOM 2001 O O . TYR A 1 256 ? 2.541 5.740 -22.110 1.00 91.06 256 TYR A O 1
ATOM 2009 N N . ILE A 1 257 ? 4.580 4.874 -22.422 1.00 89.38 257 ILE A N 1
ATOM 2010 C CA . ILE A 1 257 ? 5.282 6.163 -22.315 1.00 89.38 257 ILE A CA 1
ATOM 2011 C C . ILE A 1 257 ? 5.662 6.659 -23.704 1.00 89.38 257 ILE A C 1
ATOM 2013 O O . ILE A 1 257 ? 6.512 6.084 -24.378 1.00 89.38 257 ILE A O 1
ATOM 2017 N N . SER A 1 258 ? 5.070 7.772 -24.133 1.00 88.38 258 SER A N 1
ATOM 2018 C CA . SER A 1 258 ? 5.313 8.339 -25.463 1.00 88.38 258 SER A CA 1
ATOM 2019 C C . SER A 1 258 ? 6.515 9.287 -25.523 1.00 88.38 258 SER A C 1
ATOM 2021 O O . SER A 1 258 ? 7.069 9.486 -26.600 1.00 88.38 258 SER A O 1
ATOM 2023 N N . GLN A 1 259 ? 6.950 9.853 -24.392 1.00 89.25 259 GLN A N 1
ATOM 2024 C CA . GLN A 1 259 ? 7.957 10.916 -24.340 1.00 89.25 259 GLN A CA 1
ATOM 2025 C C . GLN A 1 259 ? 9.385 10.380 -24.553 1.00 89.25 259 GLN A C 1
ATOM 2027 O O . GLN A 1 259 ? 9.919 9.707 -23.665 1.00 89.25 259 GLN A O 1
ATOM 2032 N N . PRO A 1 260 ? 10.080 10.763 -25.645 1.00 90.88 260 PRO A N 1
ATOM 2033 C CA . PRO A 1 260 ? 11.439 10.291 -25.928 1.00 90.88 260 PRO A CA 1
ATOM 2034 C C . PRO A 1 260 ? 12.459 10.658 -24.843 1.00 90.88 260 PRO A C 1
ATOM 2036 O O . PRO A 1 260 ? 13.418 9.925 -24.617 1.00 90.88 260 PRO A O 1
ATOM 2039 N N . ALA A 1 261 ? 12.259 11.774 -24.135 1.00 91.19 261 ALA A N 1
ATOM 2040 C CA . ALA A 1 261 ? 13.167 12.225 -23.079 1.00 91.19 261 ALA A CA 1
ATOM 2041 C C . ALA A 1 261 ? 13.357 11.180 -21.961 1.00 91.19 261 ALA A C 1
ATOM 2043 O O . ALA A 1 261 ? 14.449 11.054 -21.416 1.00 91.19 261 ALA A O 1
ATOM 2044 N N . VAL A 1 262 ? 12.329 10.376 -21.663 1.00 91.06 262 VAL A N 1
ATOM 2045 C CA . VAL A 1 262 ? 12.399 9.318 -20.641 1.00 91.06 262 VAL A CA 1
ATOM 2046 C C . VAL A 1 262 ? 13.415 8.234 -21.021 1.00 91.06 262 VAL A C 1
ATOM 2048 O O . VAL A 1 262 ? 14.168 7.762 -20.165 1.00 91.06 262 VAL A O 1
ATOM 2051 N N . PHE A 1 263 ? 13.480 7.884 -22.306 1.00 93.19 263 PHE A N 1
ATOM 2052 C CA . PHE A 1 263 ? 14.373 6.850 -22.829 1.00 93.19 263 PHE A CA 1
ATOM 2053 C C . PHE A 1 263 ? 15.787 7.365 -23.119 1.00 93.19 263 PHE A C 1
ATOM 2055 O O . PHE A 1 263 ? 16.734 6.584 -23.094 1.00 93.19 263 PHE A O 1
ATOM 2062 N N . ASN A 1 264 ? 15.936 8.674 -23.350 1.00 93.81 264 ASN A N 1
ATOM 2063 C CA . ASN A 1 264 ? 17.186 9.278 -23.821 1.00 93.81 264 ASN A CA 1
ATOM 2064 C C . ASN A 1 264 ? 17.990 10.036 -22.759 1.00 93.81 264 ASN A C 1
ATOM 2066 O O . ASN A 1 264 ? 19.084 10.514 -23.035 1.00 93.81 264 ASN A O 1
ATOM 2070 N N . GLU A 1 265 ? 17.491 10.120 -21.530 1.00 92.50 265 GLU A N 1
ATOM 2071 C CA . GLU A 1 265 ? 18.229 10.717 -20.411 1.00 92.50 265 GLU A CA 1
ATOM 2072 C C . GLU A 1 265 ? 19.476 9.884 -20.020 1.00 92.50 265 GLU A C 1
ATOM 2074 O O . GLU A 1 265 ? 20.396 10.373 -19.363 1.00 92.50 265 GLU A O 1
ATOM 2079 N N . ARG A 1 266 ? 19.530 8.597 -20.401 1.00 93.19 266 ARG A N 1
ATOM 2080 C CA . ARG A 1 266 ? 20.640 7.674 -20.100 1.00 93.19 266 ARG A CA 1
ATOM 2081 C C . ARG A 1 266 ? 20.920 6.750 -21.291 1.00 93.19 266 ARG A C 1
ATOM 2083 O O . ARG A 1 266 ? 19.980 6.372 -21.978 1.00 93.19 266 ARG A O 1
ATOM 2090 N N . PRO A 1 267 ? 22.172 6.296 -21.496 1.00 94.69 267 PRO A N 1
ATOM 2091 C CA . PRO A 1 267 ? 22.515 5.416 -22.613 1.00 94.69 267 PRO A CA 1
ATOM 2092 C C . PRO A 1 267 ? 22.058 3.968 -22.337 1.00 94.69 267 PRO A C 1
ATOM 2094 O O . PRO A 1 267 ? 22.815 3.132 -21.827 1.00 94.69 267 PRO A O 1
ATOM 2097 N N . LEU A 1 268 ? 20.783 3.674 -22.613 1.00 95.94 268 LEU A N 1
ATOM 2098 C CA . LEU A 1 268 ? 20.157 2.376 -22.319 1.00 95.94 268 LEU A CA 1
ATOM 2099 C C . LEU A 1 268 ? 20.771 1.234 -23.143 1.00 95.94 268 LEU A C 1
ATOM 2101 O O . LEU A 1 268 ? 21.130 0.208 -22.566 1.00 95.94 268 LEU A O 1
ATOM 2105 N N . ALA A 1 269 ? 21.003 1.443 -24.445 1.00 95.31 269 ALA A N 1
ATOM 2106 C CA . ALA A 1 269 ? 21.635 0.447 -25.318 1.00 95.31 269 ALA A CA 1
ATOM 2107 C C . ALA A 1 269 ? 23.039 0.060 -24.819 1.00 95.31 269 ALA A C 1
ATOM 2109 O O . ALA A 1 269 ? 23.358 -1.121 -24.682 1.00 95.31 269 ALA A O 1
ATOM 2110 N N . LEU A 1 270 ? 23.851 1.051 -24.425 1.00 96.06 270 LEU A N 1
ATOM 2111 C CA . LEU A 1 270 ? 25.159 0.804 -23.811 1.00 96.06 270 LEU A CA 1
ATOM 2112 C C . LEU A 1 270 ? 25.027 0.000 -22.512 1.00 96.06 270 LEU A C 1
ATOM 2114 O O . LEU A 1 270 ? 25.844 -0.880 -22.250 1.00 96.06 270 LEU A O 1
ATOM 2118 N N . THR A 1 271 ? 24.007 0.290 -21.700 1.00 96.25 271 THR A N 1
ATOM 2119 C CA . THR A 1 271 ? 23.753 -0.442 -20.451 1.00 96.25 271 THR A CA 1
ATOM 2120 C C . THR A 1 271 ? 23.491 -1.928 -20.723 1.00 96.25 271 THR A C 1
ATOM 2122 O O . THR A 1 271 ? 24.073 -2.769 -20.035 1.00 96.25 271 THR A O 1
ATOM 2125 N N . CYS A 1 272 ? 22.679 -2.256 -21.736 1.00 96.12 272 CYS A N 1
ATOM 2126 C CA . CYS A 1 272 ? 22.437 -3.638 -22.162 1.00 96.12 272 CYS A CA 1
ATOM 2127 C C . CYS A 1 272 ? 23.719 -4.312 -22.666 1.00 96.12 272 CYS A C 1
ATOM 2129 O O . CYS A 1 272 ? 24.077 -5.372 -22.159 1.00 96.12 272 CYS A O 1
ATOM 2131 N N . VAL A 1 273 ? 24.466 -3.680 -23.580 1.00 96.75 273 VAL A N 1
ATOM 2132 C CA . VAL A 1 273 ? 25.716 -4.242 -24.135 1.00 96.75 273 VAL A CA 1
ATOM 2133 C C . VAL A 1 273 ? 26.748 -4.513 -23.033 1.00 96.75 273 VAL A C 1
ATOM 2135 O O . VAL A 1 273 ? 27.324 -5.598 -22.962 1.00 96.75 273 VAL A O 1
ATOM 2138 N N . GLN A 1 274 ? 26.941 -3.570 -22.105 1.00 96.00 274 GLN A N 1
ATOM 2139 C CA . GLN A 1 274 ? 27.844 -3.756 -20.963 1.00 96.00 274 GLN A CA 1
ATOM 2140 C C . GLN A 1 274 ? 27.434 -4.930 -20.069 1.00 96.00 274 GLN A C 1
ATOM 2142 O O . GLN A 1 274 ? 28.292 -5.554 -19.435 1.00 96.00 274 GLN A O 1
ATOM 2147 N N . ARG A 1 275 ? 26.132 -5.215 -19.966 1.00 96.88 275 ARG A N 1
ATOM 2148 C CA . ARG A 1 275 ? 25.629 -6.348 -19.191 1.00 96.88 275 ARG A CA 1
ATOM 2149 C C . ARG A 1 275 ? 25.716 -7.665 -19.932 1.00 96.88 275 ARG A C 1
ATOM 2151 O O . ARG A 1 275 ? 26.203 -8.610 -19.318 1.00 96.88 275 ARG A O 1
ATOM 2158 N N . LEU A 1 276 ? 25.402 -7.692 -21.221 1.00 96.62 276 LEU A N 1
ATOM 2159 C CA . LEU A 1 276 ? 25.621 -8.849 -22.090 1.00 96.62 276 LEU A CA 1
ATOM 2160 C C . LEU A 1 276 ? 27.083 -9.305 -22.070 1.00 96.62 276 LEU A C 1
ATOM 2162 O O . LEU A 1 276 ? 27.344 -10.493 -21.917 1.00 96.62 276 LEU A O 1
ATOM 2166 N N . TYR A 1 277 ? 28.037 -8.367 -22.108 1.00 96.44 277 TYR A N 1
ATOM 2167 C CA . TYR A 1 277 ? 29.464 -8.684 -21.990 1.00 96.44 277 TYR A CA 1
ATOM 2168 C C . TYR A 1 277 ? 29.817 -9.407 -20.680 1.00 96.44 277 TYR A C 1
ATOM 2170 O O . TYR A 1 277 ? 30.667 -10.292 -20.652 1.00 96.44 277 TYR A O 1
ATOM 2178 N N . ARG A 1 278 ? 29.186 -9.008 -19.568 1.00 95.00 278 ARG A N 1
ATOM 2179 C CA . ARG A 1 278 ? 29.484 -9.547 -18.232 1.00 95.00 278 ARG A CA 1
ATOM 2180 C C . ARG A 1 278 ? 28.754 -10.855 -17.943 1.00 95.00 278 ARG A C 1
ATOM 2182 O O . ARG A 1 278 ? 29.300 -11.699 -17.243 1.00 95.00 278 ARG A O 1
ATOM 2189 N N . ALA A 1 279 ? 27.507 -10.966 -18.384 1.00 93.56 279 ALA A N 1
ATOM 2190 C CA . ALA A 1 279 ? 26.622 -12.093 -18.126 1.00 93.56 279 ALA A CA 1
ATOM 2191 C C . ALA A 1 279 ? 25.532 -12.116 -19.206 1.00 93.56 279 ALA A C 1
ATOM 2193 O O . ALA A 1 279 ? 24.486 -11.486 -19.052 1.00 93.56 279 ALA A O 1
ATOM 2194 N N . ARG A 1 280 ? 25.806 -12.807 -20.315 1.00 94.25 280 ARG A N 1
ATOM 2195 C CA . ARG A 1 280 ? 24.864 -12.950 -21.431 1.00 94.25 280 ARG A CA 1
ATOM 2196 C C . ARG A 1 280 ? 23.600 -13.694 -20.979 1.00 94.25 280 ARG A C 1
ATOM 2198 O O . ARG A 1 280 ? 23.702 -14.718 -20.306 1.00 94.25 280 ARG A O 1
ATOM 2205 N N . SER A 1 281 ? 22.429 -13.190 -21.370 1.00 95.81 281 SER A N 1
ATOM 2206 C CA . SER A 1 281 ? 21.129 -13.843 -21.180 1.00 95.81 281 SER A CA 1
ATOM 2207 C C . SER A 1 281 ? 20.183 -13.468 -22.324 1.00 95.81 281 SER A C 1
ATOM 2209 O O . SER A 1 281 ? 20.328 -12.390 -22.906 1.00 95.81 281 SER A O 1
ATOM 2211 N N . ALA A 1 282 ? 19.223 -14.340 -22.639 1.00 96.38 282 ALA A N 1
ATOM 2212 C CA . ALA A 1 282 ? 18.259 -14.103 -23.716 1.00 96.38 282 ALA A CA 1
ATOM 2213 C C . ALA A 1 282 ? 17.395 -12.861 -23.439 1.00 96.38 282 ALA A C 1
ATOM 2215 O O . ALA A 1 282 ? 17.108 -12.079 -24.335 1.00 96.38 282 ALA A O 1
ATOM 2216 N N . GLU A 1 283 ? 17.059 -12.621 -22.174 1.00 97.25 283 GLU A N 1
ATOM 2217 C CA . GLU A 1 283 ? 16.254 -11.481 -21.737 1.00 97.25 283 GLU A CA 1
ATOM 2218 C C . GLU A 1 283 ? 16.984 -10.143 -21.944 1.00 97.25 283 GLU A C 1
ATOM 2220 O O . GLU A 1 283 ? 16.366 -9.123 -22.245 1.00 97.25 283 GLU A O 1
ATOM 2225 N N . LEU A 1 284 ? 18.314 -10.124 -21.795 1.00 96.44 284 LEU A N 1
ATOM 2226 C CA . LEU A 1 284 ? 19.132 -8.947 -22.097 1.00 96.44 284 LEU A CA 1
ATOM 2227 C C . LEU A 1 284 ? 19.264 -8.709 -23.606 1.00 96.44 284 LEU A C 1
ATOM 2229 O O . LEU A 1 284 ? 19.296 -7.551 -24.028 1.00 96.44 284 LEU A O 1
ATOM 2233 N N . GLU A 1 285 ? 19.348 -9.777 -24.402 1.00 96.19 285 GLU A N 1
ATOM 2234 C CA . GLU A 1 285 ? 19.344 -9.697 -25.869 1.00 96.19 285 GLU A CA 1
ATOM 2235 C C . GLU A 1 285 ? 18.006 -9.150 -26.373 1.00 96.19 285 GLU A C 1
ATOM 2237 O O . GLU A 1 285 ? 17.986 -8.263 -27.224 1.00 96.19 285 GLU A O 1
ATOM 2242 N N . GLU A 1 286 ? 16.900 -9.602 -25.785 1.00 97.31 286 GLU A N 1
ATOM 2243 C CA . GLU A 1 286 ? 15.553 -9.122 -26.082 1.00 97.31 286 GLU A CA 1
ATOM 2244 C C . GLU A 1 286 ? 15.387 -7.640 -25.716 1.00 97.31 286 GLU A C 1
ATOM 2246 O O . GLU A 1 286 ? 14.942 -6.847 -26.546 1.00 97.31 286 GLU A O 1
ATOM 2251 N N . CYS A 1 287 ? 15.838 -7.229 -24.521 1.00 97.75 287 CYS A N 1
ATOM 2252 C CA . CYS A 1 287 ? 15.875 -5.816 -24.139 1.00 97.75 287 CYS A CA 1
ATOM 2253 C C . CYS A 1 287 ? 16.664 -4.969 -25.147 1.00 97.75 287 CYS A C 1
ATOM 2255 O O . CYS A 1 287 ? 16.195 -3.911 -25.559 1.00 97.75 287 CYS A O 1
ATOM 2257 N N . LEU A 1 288 ? 17.862 -5.417 -25.548 1.00 97.19 288 LEU A N 1
ATOM 2258 C CA . LEU A 1 288 ? 18.662 -4.705 -26.544 1.00 97.19 288 LEU A CA 1
ATOM 2259 C C . LEU A 1 288 ? 17.912 -4.620 -27.878 1.00 97.19 288 LEU A C 1
ATOM 2261 O O . LEU A 1 288 ? 17.826 -3.537 -28.445 1.00 97.19 288 LEU A O 1
ATOM 2265 N N . GLY A 1 289 ? 17.324 -5.723 -28.342 1.00 95.88 289 GLY A N 1
ATOM 2266 C CA . GLY A 1 289 ? 16.528 -5.765 -29.567 1.00 95.88 289 GLY A CA 1
ATOM 2267 C C . GLY A 1 289 ? 15.388 -4.744 -29.569 1.00 95.88 289 GLY A C 1
ATOM 2268 O O . GLY A 1 289 ? 15.258 -3.989 -30.529 1.00 95.88 289 GLY A O 1
ATOM 2269 N N . MET A 1 290 ? 14.619 -4.651 -28.478 1.00 96.56 290 MET A N 1
ATOM 2270 C CA . MET A 1 290 ? 13.553 -3.647 -28.344 1.00 96.56 290 MET A CA 1
ATOM 2271 C C . MET A 1 290 ? 14.088 -2.214 -28.441 1.00 96.56 290 MET A C 1
ATOM 2273 O O . MET A 1 290 ? 13.508 -1.388 -29.144 1.00 96.56 290 MET A O 1
ATOM 2277 N N . LEU A 1 291 ? 15.207 -1.917 -27.770 1.00 96.00 291 LEU A N 1
ATOM 2278 C CA . LEU A 1 291 ? 15.817 -0.584 -27.796 1.00 96.00 291 LEU A CA 1
ATOM 2279 C C . LEU A 1 291 ? 16.341 -0.198 -29.183 1.00 96.00 291 LEU A C 1
ATOM 2281 O O . LEU A 1 291 ? 16.284 0.973 -29.533 1.00 96.00 291 LEU A O 1
ATOM 2285 N N . LEU A 1 292 ? 16.870 -1.151 -29.955 1.00 94.62 292 LEU A N 1
ATOM 2286 C CA . LEU A 1 292 ? 17.393 -0.885 -31.301 1.00 94.62 292 LEU A CA 1
ATOM 2287 C C . LEU A 1 292 ? 16.283 -0.645 -32.333 1.00 94.62 292 LEU A C 1
ATOM 2289 O O . LEU A 1 292 ? 16.520 0.017 -33.341 1.00 94.62 292 LEU A O 1
ATOM 2293 N N . VAL A 1 293 ? 15.092 -1.204 -32.103 1.00 93.00 293 VAL A N 1
ATOM 2294 C CA . VAL A 1 293 ? 13.956 -1.112 -33.031 1.00 93.00 293 VAL A CA 1
ATOM 2295 C C . VAL A 1 293 ? 13.075 0.107 -32.748 1.00 93.00 293 VAL A C 1
ATOM 2297 O O . VAL A 1 293 ? 12.444 0.623 -33.673 1.00 93.00 293 VAL A O 1
ATOM 2300 N N . ASP A 1 294 ? 13.009 0.574 -31.497 1.00 92.88 294 ASP A N 1
ATOM 2301 C CA . ASP A 1 294 ? 12.144 1.695 -31.135 1.00 92.88 294 ASP A CA 1
ATOM 2302 C C . ASP A 1 294 ? 12.716 3.045 -31.616 1.00 92.88 294 ASP A C 1
ATOM 2304 O O . ASP A 1 294 ? 13.772 3.473 -31.147 1.00 92.88 294 ASP A O 1
ATOM 2308 N N . PRO A 1 295 ? 12.008 3.781 -32.496 1.00 90.94 295 PRO A N 1
ATOM 2309 C CA . PRO A 1 295 ? 12.522 5.015 -33.092 1.00 90.94 295 PRO A CA 1
ATOM 2310 C C . PRO A 1 295 ? 12.668 6.171 -32.092 1.00 90.94 295 PRO A C 1
ATOM 2312 O O . PRO A 1 295 ? 13.269 7.193 -32.417 1.00 90.94 295 PRO A O 1
ATOM 2315 N N . ARG A 1 296 ? 12.103 6.056 -30.884 1.00 92.62 296 ARG A N 1
ATOM 2316 C CA . ARG A 1 296 ? 12.237 7.077 -29.837 1.00 92.62 296 ARG A CA 1
ATOM 2317 C C . ARG A 1 296 ? 13.527 6.911 -29.043 1.00 92.62 296 ARG A C 1
ATOM 2319 O O . ARG A 1 296 ? 13.846 7.808 -28.265 1.00 92.62 296 ARG A O 1
ATOM 2326 N N . VAL A 1 297 ? 14.241 5.795 -29.185 1.00 92.88 297 VAL A N 1
ATOM 2327 C CA . VAL A 1 297 ? 15.459 5.488 -28.429 1.00 92.88 297 VAL A CA 1
ATOM 2328 C C . VAL A 1 297 ? 16.690 5.848 -29.258 1.00 92.88 297 VAL A C 1
ATOM 2330 O O . VAL A 1 297 ? 16.886 5.363 -30.365 1.00 92.88 297 VAL A O 1
ATOM 2333 N N . SER A 1 298 ? 17.559 6.684 -28.698 1.00 91.38 298 SER A N 1
ATOM 2334 C CA . SER A 1 298 ? 18.840 7.038 -29.297 1.00 91.38 298 SER A CA 1
ATOM 2335 C C . SER A 1 298 ? 19.917 6.039 -28.886 1.00 91.38 298 SER A C 1
ATOM 2337 O O . SER A 1 298 ? 20.264 5.893 -27.708 1.00 91.38 298 SER A O 1
ATOM 2339 N N . ILE A 1 299 ? 20.468 5.357 -29.885 1.00 90.38 299 ILE A N 1
ATOM 2340 C CA . ILE A 1 299 ? 21.557 4.383 -29.739 1.00 90.38 299 ILE A CA 1
ATOM 2341 C C . ILE A 1 299 ? 22.943 5.049 -29.661 1.00 90.38 299 ILE A C 1
ATOM 2343 O O . ILE A 1 299 ? 23.880 4.463 -29.116 1.00 90.38 299 ILE A O 1
ATOM 2347 N N . GLU A 1 300 ? 23.034 6.313 -30.087 1.00 89.69 300 GLU A N 1
ATOM 2348 C CA . GLU A 1 300 ? 24.259 7.127 -30.112 1.00 89.69 300 GLU A CA 1
ATOM 2349 C C . GLU A 1 300 ? 24.598 7.787 -28.771 1.00 89.69 300 GLU A C 1
ATOM 2351 O O . GLU A 1 300 ? 25.573 8.530 -28.650 1.00 89.69 300 GLU A O 1
ATOM 2356 N N . LEU A 1 301 ? 23.796 7.549 -27.732 1.00 92.00 301 LEU A N 1
ATOM 2357 C CA . LEU A 1 301 ? 24.040 8.147 -26.426 1.00 92.00 301 LEU A CA 1
ATOM 2358 C C . LEU A 1 301 ? 25.334 7.614 -25.799 1.00 92.00 301 LEU A C 1
ATOM 2360 O O . LEU A 1 301 ? 25.557 6.405 -25.678 1.00 92.00 301 LEU A O 1
ATOM 2364 N N . CYS A 1 302 ? 26.158 8.548 -25.329 1.00 91.12 302 CYS A N 1
ATOM 2365 C CA . CYS A 1 302 ? 27.433 8.264 -24.686 1.00 91.12 302 CYS A CA 1
ATOM 2366 C C . CYS A 1 302 ? 27.324 8.208 -23.158 1.00 91.12 302 CYS A C 1
ATOM 2368 O O . CYS A 1 302 ? 26.519 8.906 -22.538 1.00 91.12 302 CYS A O 1
ATOM 2370 N N . ASP A 1 303 ? 28.202 7.428 -22.523 1.00 88.00 303 ASP A N 1
ATOM 2371 C CA . ASP A 1 303 ? 28.504 7.609 -21.102 1.00 88.00 303 ASP A CA 1
ATOM 2372 C C . ASP A 1 303 ? 29.379 8.858 -20.850 1.00 88.00 303 ASP A C 1
ATOM 2374 O O . ASP A 1 303 ? 29.805 9.564 -21.763 1.00 88.00 303 ASP A O 1
ATOM 2378 N N . HIS A 1 304 ? 29.688 9.118 -19.577 1.00 88.00 304 HIS A N 1
ATOM 2379 C CA . HIS A 1 304 ? 30.575 10.206 -19.145 1.00 88.00 304 HIS A CA 1
ATOM 2380 C C . HIS A 1 304 ? 32.019 10.097 -19.677 1.00 88.00 304 HIS A C 1
ATOM 2382 O O . HIS A 1 304 ? 32.794 11.034 -19.511 1.00 88.00 304 HIS A O 1
ATOM 2388 N N . LEU A 1 305 ? 32.389 8.968 -20.291 1.00 88.56 305 LEU A N 1
ATOM 2389 C CA . LEU A 1 305 ? 33.686 8.742 -20.932 1.00 88.56 305 LEU A CA 1
ATOM 2390 C C . LEU A 1 305 ? 33.600 8.865 -22.462 1.00 88.56 305 LEU A C 1
ATOM 2392 O O . LEU A 1 305 ? 34.571 8.553 -23.147 1.00 88.56 305 LEU A O 1
ATOM 2396 N N . GLY A 1 306 ? 32.456 9.290 -23.009 1.00 90.00 306 GLY A N 1
ATOM 2397 C CA . GLY A 1 306 ? 32.259 9.433 -24.451 1.00 90.00 306 GLY A CA 1
ATOM 2398 C C . GLY A 1 306 ? 32.085 8.103 -25.191 1.00 90.00 306 GLY A C 1
ATOM 2399 O O . GLY A 1 306 ? 32.293 8.047 -26.401 1.00 90.00 306 GLY A O 1
ATOM 2400 N N . ARG A 1 307 ? 31.747 7.008 -24.495 1.00 91.75 307 ARG A N 1
ATOM 2401 C CA . ARG A 1 307 ? 31.568 5.691 -25.126 1.00 91.75 307 ARG A CA 1
ATOM 2402 C C . ARG A 1 307 ? 30.100 5.439 -25.444 1.00 91.75 307 ARG A C 1
ATOM 2404 O O . ARG A 1 307 ? 29.274 5.507 -24.539 1.00 91.75 307 ARG A O 1
ATOM 2411 N N . THR A 1 308 ? 29.806 5.088 -26.694 1.00 94.88 308 THR A N 1
ATOM 2412 C CA . THR A 1 308 ? 28.507 4.571 -27.155 1.00 94.88 308 THR A CA 1
ATOM 2413 C C . THR A 1 308 ? 28.429 3.051 -26.994 1.00 94.88 308 THR A C 1
ATOM 2415 O O . THR A 1 308 ? 29.440 2.387 -26.726 1.00 94.88 308 THR A O 1
ATOM 2418 N N . ALA A 1 309 ? 27.234 2.485 -27.198 1.00 94.81 309 ALA A N 1
ATOM 2419 C CA . ALA A 1 309 ? 27.029 1.037 -27.252 1.00 94.81 309 ALA A CA 1
ATOM 2420 C C . ALA A 1 309 ? 27.933 0.370 -28.305 1.00 94.81 309 ALA A C 1
ATOM 2422 O O . ALA A 1 309 ? 28.607 -0.616 -27.999 1.00 94.81 309 ALA A O 1
ATOM 2423 N N . LEU A 1 310 ? 28.018 0.963 -29.503 1.00 95.38 310 LEU A N 1
ATOM 2424 C CA . LEU A 1 310 ? 28.848 0.476 -30.605 1.00 95.38 310 LEU A CA 1
ATOM 2425 C C . LEU A 1 310 ? 30.345 0.515 -30.267 1.00 95.38 310 LEU A C 1
ATOM 2427 O O . LEU A 1 310 ? 31.053 -0.475 -30.467 1.00 95.38 310 LEU A O 1
ATOM 2431 N N . ASN A 1 311 ? 30.825 1.629 -29.698 1.00 94.56 311 ASN A N 1
ATOM 2432 C CA . ASN A 1 311 ? 32.225 1.775 -29.285 1.00 94.56 311 ASN A CA 1
ATOM 2433 C C . ASN A 1 311 ? 32.628 0.683 -28.287 1.00 94.56 311 ASN A C 1
ATOM 2435 O O . ASN A 1 311 ? 33.692 0.077 -28.428 1.00 94.56 311 ASN A O 1
ATOM 2439 N N . PHE A 1 312 ? 31.766 0.411 -27.302 1.00 95.88 312 PHE A N 1
ATOM 2440 C CA . PHE A 1 312 ? 32.003 -0.629 -26.304 1.00 95.88 312 PHE A CA 1
ATOM 2441 C C . PHE A 1 312 ? 31.987 -2.032 -26.926 1.00 95.88 312 PHE A C 1
ATOM 2443 O O . PHE A 1 312 ? 32.907 -2.812 -26.685 1.00 95.88 312 PHE A O 1
ATOM 2450 N N . ALA A 1 313 ? 30.982 -2.343 -27.752 1.00 95.69 313 ALA A N 1
ATOM 2451 C CA . ALA A 1 313 ? 30.863 -3.646 -28.405 1.00 95.69 313 ALA A CA 1
ATOM 2452 C C . ALA A 1 313 ? 32.093 -3.959 -29.275 1.00 95.69 313 ALA A C 1
ATOM 2454 O O . ALA A 1 313 ? 32.654 -5.050 -29.189 1.00 95.69 313 ALA A O 1
ATOM 2455 N N . ARG A 1 314 ? 32.577 -2.975 -30.046 1.00 95.31 314 ARG A N 1
ATOM 2456 C CA . ARG A 1 314 ? 33.769 -3.123 -30.892 1.00 95.31 314 ARG A CA 1
ATOM 2457 C C . ARG A 1 314 ? 35.048 -3.299 -30.076 1.00 95.31 314 ARG A C 1
ATOM 2459 O O . ARG A 1 314 ? 35.884 -4.122 -30.430 1.00 95.31 314 ARG A O 1
ATOM 2466 N N . GLN A 1 315 ? 35.203 -2.542 -28.988 1.00 95.62 315 GLN A N 1
ATOM 2467 C CA . GLN A 1 315 ? 36.363 -2.649 -28.095 1.00 95.62 315 GLN A CA 1
ATOM 2468 C C . GLN A 1 315 ? 36.489 -4.046 -27.466 1.00 95.62 315 GLN A C 1
ATOM 2470 O O . GLN A 1 315 ? 37.600 -4.496 -27.200 1.00 95.62 315 GLN A O 1
ATOM 2475 N N . HIS A 1 316 ? 35.359 -4.706 -27.215 1.00 94.81 316 HIS A N 1
ATOM 2476 C CA . HIS A 1 316 ? 35.288 -6.008 -26.557 1.00 94.81 316 HIS A CA 1
ATOM 2477 C C . HIS A 1 316 ? 34.984 -7.172 -27.518 1.00 94.81 316 HIS A C 1
ATOM 2479 O O . HIS A 1 316 ? 34.614 -8.248 -27.056 1.00 94.81 316 HIS A O 1
ATOM 2485 N N . GLU A 1 317 ? 35.129 -6.964 -28.833 1.00 95.31 317 GLU A N 1
ATOM 2486 C CA . GLU A 1 317 ? 34.946 -7.991 -29.878 1.00 95.31 317 GLU A CA 1
ATOM 2487 C C . GLU A 1 317 ? 33.568 -8.691 -29.841 1.00 95.31 317 GLU A C 1
ATOM 2489 O O . GLU A 1 317 ? 33.404 -9.855 -30.211 1.00 95.31 317 GLU A O 1
ATOM 2494 N N . MET A 1 318 ? 32.537 -7.956 -29.419 1.00 96.00 318 MET A N 1
ATOM 2495 C CA . MET A 1 318 ? 31.149 -8.413 -29.336 1.00 96.00 318 MET A CA 1
ATOM 2496 C C . MET A 1 318 ? 30.474 -8.368 -30.718 1.00 96.00 318 MET A C 1
ATOM 2498 O O . MET A 1 318 ? 29.619 -7.527 -30.990 1.00 96.00 318 MET A O 1
ATOM 2502 N N . ASN A 1 319 ? 30.904 -9.247 -31.630 1.00 93.06 319 ASN A N 1
ATOM 2503 C CA . ASN A 1 319 ? 30.538 -9.196 -33.055 1.00 93.06 319 ASN A CA 1
ATOM 2504 C C . ASN A 1 319 ? 29.023 -9.245 -33.323 1.00 93.06 319 ASN A C 1
ATOM 2506 O O . ASN A 1 319 ? 28.549 -8.594 -34.252 1.00 93.06 319 ASN A O 1
ATOM 2510 N N . GLN A 1 320 ? 28.261 -9.995 -32.519 1.00 92.25 320 GLN A N 1
ATOM 2511 C CA . GLN A 1 320 ? 26.801 -10.084 -32.658 1.00 92.25 320 GLN A CA 1
ATOM 2512 C C . GLN A 1 320 ? 26.127 -8.740 -32.363 1.00 92.25 320 GLN A C 1
ATOM 2514 O O . GLN A 1 320 ? 25.268 -8.291 -33.121 1.00 92.25 320 GLN A O 1
ATOM 2519 N N . GLU A 1 321 ? 26.543 -8.073 -31.289 1.00 94.75 321 GLU A N 1
ATOM 2520 C CA . GLU A 1 321 ? 26.025 -6.768 -30.891 1.00 94.75 321 GLU A CA 1
ATOM 2521 C C . GLU A 1 321 ? 26.468 -5.678 -31.869 1.00 94.75 321 GLU A C 1
ATOM 2523 O O . GLU A 1 321 ? 25.648 -4.849 -32.250 1.00 94.75 321 GLU A O 1
ATOM 2528 N N . VAL A 1 322 ? 27.722 -5.714 -32.345 1.00 93.31 322 VAL A N 1
ATOM 2529 C CA . VAL A 1 322 ? 28.201 -4.809 -33.407 1.00 93.31 322 VAL A CA 1
ATOM 2530 C C . VAL A 1 322 ? 27.323 -4.935 -34.652 1.00 93.31 322 VAL A C 1
ATOM 2532 O O . VAL A 1 322 ? 26.838 -3.925 -35.152 1.00 93.31 322 VAL A O 1
ATOM 2535 N N . PHE A 1 323 ? 27.082 -6.160 -35.131 1.00 91.94 323 PHE A N 1
ATOM 2536 C CA . PHE A 1 323 ? 26.237 -6.388 -36.303 1.00 91.94 323 PHE A CA 1
ATOM 2537 C C . PHE A 1 323 ? 24.805 -5.892 -36.074 1.00 91.94 323 PHE A C 1
ATOM 2539 O O . PHE A 1 323 ? 24.257 -5.199 -36.923 1.00 91.94 323 PHE A O 1
ATOM 2546 N N . SER A 1 324 ? 24.223 -6.196 -34.912 1.00 90.81 324 SER A N 1
ATOM 2547 C CA . SER A 1 324 ? 22.847 -5.806 -34.579 1.00 90.81 324 SER A CA 1
ATOM 2548 C C . SER A 1 324 ? 22.668 -4.288 -34.504 1.00 90.81 324 SER A C 1
ATOM 2550 O O . SER A 1 324 ? 21.648 -3.772 -34.954 1.00 90.81 324 SER A O 1
ATOM 2552 N N . ILE A 1 325 ? 23.650 -3.567 -33.953 1.00 91.44 325 ILE A N 1
ATOM 2553 C CA . ILE A 1 325 ? 23.618 -2.103 -33.859 1.00 91.44 325 ILE A CA 1
ATOM 2554 C C . ILE A 1 325 ? 23.756 -1.480 -35.257 1.00 91.44 325 ILE A C 1
ATOM 2556 O O . ILE A 1 325 ? 22.899 -0.699 -35.661 1.00 91.44 325 ILE A O 1
ATOM 2560 N N . VAL A 1 326 ? 24.766 -1.894 -36.031 1.00 89.88 326 VAL A N 1
ATOM 2561 C CA . VAL A 1 326 ? 25.036 -1.345 -37.374 1.00 89.88 326 VAL A CA 1
ATOM 2562 C C . VAL A 1 326 ? 23.903 -1.645 -38.362 1.00 89.88 326 VAL A C 1
ATOM 2564 O O . VAL A 1 326 ? 23.539 -0.785 -39.160 1.00 89.88 326 VAL A O 1
ATOM 2567 N N . ASP A 1 327 ? 23.316 -2.844 -38.316 1.00 87.69 327 ASP A N 1
ATOM 2568 C CA . ASP A 1 327 ? 22.176 -3.202 -39.171 1.00 87.69 327 ASP A CA 1
ATOM 2569 C C . ASP A 1 327 ? 20.950 -2.315 -38.887 1.00 87.69 327 ASP A C 1
ATOM 2571 O O . ASP A 1 327 ? 20.231 -1.931 -39.811 1.00 87.69 327 ASP A O 1
ATOM 2575 N N . ASN A 1 328 ? 20.727 -1.922 -37.628 1.00 83.31 328 ASN A N 1
ATOM 2576 C CA . ASN A 1 328 ? 19.643 -1.001 -37.278 1.00 83.31 328 ASN A CA 1
ATOM 2577 C C . ASN A 1 328 ? 19.959 0.461 -37.642 1.00 83.31 328 ASN A C 1
ATOM 2579 O O . ASN A 1 328 ? 19.073 1.137 -38.165 1.00 83.31 328 ASN A O 1
ATOM 2583 N N . GLU A 1 329 ? 21.201 0.931 -37.472 1.00 78.12 329 GLU A N 1
ATOM 2584 C CA . GLU A 1 329 ? 21.649 2.249 -37.969 1.00 78.12 329 GLU A CA 1
ATOM 2585 C C . GLU A 1 329 ? 21.474 2.378 -39.490 1.00 78.12 329 GLU A C 1
ATOM 2587 O O . GLU A 1 329 ? 20.991 3.388 -39.999 1.00 78.12 329 GLU A O 1
ATOM 2592 N N . ALA A 1 330 ? 21.817 1.333 -40.244 1.00 71.81 330 ALA A N 1
ATOM 2593 C CA . ALA A 1 330 ? 21.638 1.330 -41.692 1.00 71.81 330 ALA A CA 1
ATOM 2594 C C . ALA A 1 330 ? 20.151 1.387 -42.088 1.00 71.81 330 ALA A C 1
ATOM 2596 O O . ALA A 1 330 ? 19.787 2.046 -43.062 1.00 71.81 330 ALA A O 1
ATOM 2597 N N . LYS A 1 331 ? 19.273 0.719 -41.328 1.00 72.44 331 LYS A N 1
ATOM 2598 C CA . LYS A 1 331 ? 17.820 0.727 -41.562 1.00 72.44 331 LYS A CA 1
ATOM 2599 C C . LYS A 1 331 ? 17.160 2.058 -41.207 1.00 72.44 331 LYS A C 1
ATOM 2601 O O . LYS A 1 331 ? 16.166 2.394 -41.850 1.00 72.44 331 LYS A O 1
ATOM 2606 N N . SER A 1 332 ? 17.664 2.800 -40.219 1.00 64.62 332 SER A N 1
ATOM 2607 C CA . SER A 1 332 ? 17.124 4.124 -39.880 1.00 64.62 332 SER A CA 1
ATOM 2608 C C . SER A 1 332 ? 17.444 5.159 -40.964 1.00 64.62 332 SER A C 1
ATOM 2610 O O . SER A 1 332 ? 16.548 5.896 -41.360 1.00 64.62 332 SER A O 1
ATOM 2612 N N . LEU A 1 333 ? 18.648 5.117 -41.548 1.00 61.34 333 LEU A N 1
ATOM 2613 C CA . LEU A 1 333 ? 19.081 6.004 -42.643 1.00 61.34 333 LEU A CA 1
ATOM 2614 C C . LEU A 1 333 ? 18.320 5.811 -43.969 1.00 61.34 333 LEU A C 1
ATOM 2616 O O . LEU A 1 333 ? 18.325 6.700 -44.812 1.00 61.34 333 LEU A O 1
ATOM 2620 N N . ILE A 1 334 ? 17.690 4.652 -44.184 1.00 60.25 334 ILE A N 1
ATOM 2621 C CA . ILE A 1 334 ? 16.899 4.353 -45.398 1.00 60.25 334 ILE A CA 1
ATOM 2622 C C . ILE A 1 334 ? 15.430 4.804 -45.246 1.00 60.25 334 ILE A C 1
ATOM 2624 O O . ILE A 1 334 ? 14.690 4.846 -46.228 1.00 60.25 334 ILE A O 1
ATOM 2628 N N . ARG A 1 335 ? 14.980 5.106 -44.020 1.00 51.44 335 ARG A N 1
ATOM 2629 C CA . ARG A 1 335 ? 13.589 5.487 -43.713 1.00 51.44 335 ARG A CA 1
ATOM 2630 C C . ARG A 1 335 ? 13.349 7.004 -43.670 1.00 51.44 335 ARG A C 1
ATOM 2632 O O . ARG A 1 335 ? 12.186 7.393 -43.561 1.00 51.44 335 ARG A O 1
ATOM 2639 N N . GLU A 1 336 ?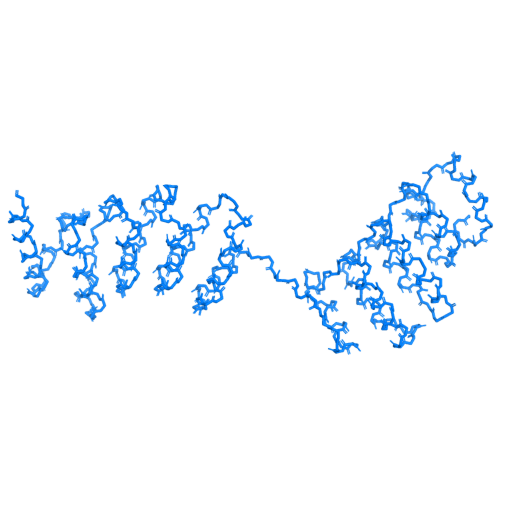 14.403 7.816 -43.747 1.00 44.53 336 GLU A N 1
ATOM 2640 C CA . GLU A 1 336 ? 14.357 9.285 -43.904 1.00 44.53 336 GLU A CA 1
ATOM 2641 C C . GLU A 1 336 ? 14.342 9.704 -45.382 1.00 44.53 336 GLU A C 1
ATOM 2643 O O . GLU A 1 336 ? 13.637 10.689 -45.701 1.00 44.53 336 GLU A O 1
#

Organism: Culex pipiens (NCBI:txid7175)

pLDDT: mean 86.29, std 11.02, range [44.53, 98.0]

Secondary structure (DSSP, 8-state):
-TTS---HHHHHHHHHHS-GGGS-BGGGTTB-HHHHHHHHT-HHHHHHHHTSTT--TT--BTTB-HHHHHHHT--GGGHHHHHHHHHHHHHTT--TT---SS--HHHHHHT-SSS-HHHHHHHHHHHHHHS---SSTTTTTHHHHHHHHH-TT------PPP--HHHHHHHHHHT-HHHHHHHHHHHHHHTTT-HHHHHHHHHHHHHTT-HHHHHHHHHHHTT-HHHHT-HHHHHHHHHHHHHHT-HHHHHHHHHH---HHHHHSS-HHHHHHHHHHHS--HHHHHHHHHHHH-TTS-TT---TTS--HHHHHHHTT-HHHHHHHHHHHHHHHT--